Protein AF-A0A963T959-F1 (afdb_monomer_lite)

Structure (mmCIF, N/CA/C/O backbone):
data_AF-A0A963T959-F1
#
_entry.id   AF-A0A963T959-F1
#
loop_
_atom_site.group_PDB
_atom_site.id
_atom_site.type_symbol
_atom_site.label_atom_id
_atom_site.label_alt_id
_atom_site.label_comp_id
_atom_site.label_asym_id
_atom_site.label_entity_id
_atom_site.label_seq_id
_atom_site.pdbx_PDB_ins_code
_atom_site.Cartn_x
_atom_site.Cartn_y
_atom_site.Cartn_z
_atom_site.occupancy
_atom_site.B_iso_or_equiv
_atom_site.auth_seq_id
_atom_site.auth_comp_id
_atom_site.auth_asym_id
_atom_site.auth_atom_id
_atom_site.pdbx_PDB_model_num
ATOM 1 N N . MET A 1 1 ? -37.046 -14.806 28.579 1.00 38.28 1 MET A N 1
ATOM 2 C CA . MET A 1 1 ? -36.934 -15.509 27.285 1.00 38.28 1 MET A CA 1
ATOM 3 C C . MET A 1 1 ? -35.566 -15.198 26.714 1.00 38.28 1 MET A C 1
ATOM 5 O O . MET A 1 1 ? -35.277 -14.049 26.420 1.00 38.28 1 MET A O 1
ATOM 9 N N . SER A 1 2 ? -34.699 -16.206 26.749 1.00 41.53 2 SER A N 1
ATOM 10 C CA . SER A 1 2 ? -33.321 -16.177 26.266 1.00 41.53 2 SER A CA 1
ATOM 11 C C . SER A 1 2 ? -33.343 -16.272 24.745 1.00 41.53 2 SER A C 1
ATOM 13 O O . SER A 1 2 ? -33.765 -17.297 24.213 1.00 41.53 2 SER A O 1
ATOM 15 N N . GLU A 1 3 ? -32.920 -15.217 24.052 1.00 38.47 3 GLU A N 1
ATOM 16 C CA . GLU A 1 3 ? -32.759 -15.238 22.600 1.00 38.47 3 GLU A CA 1
ATOM 17 C C . GLU A 1 3 ? -31.338 -14.793 22.243 1.00 38.47 3 GLU A C 1
ATOM 19 O O . GLU A 1 3 ? -31.015 -13.615 22.124 1.00 38.47 3 GLU A O 1
ATOM 24 N N . ARG A 1 4 ? -30.480 -15.818 22.212 1.00 33.53 4 ARG A N 1
ATOM 25 C CA . ARG A 1 4 ? -29.293 -16.009 21.370 1.00 33.53 4 ARG A CA 1
ATOM 26 C C . ARG A 1 4 ? -28.454 -14.759 21.097 1.00 33.53 4 ARG A C 1
ATOM 28 O O . ARG A 1 4 ? -28.695 -13.996 20.166 1.00 33.53 4 ARG A O 1
ATOM 35 N N . ALA A 1 5 ? -27.367 -14.666 21.863 1.00 38.19 5 ALA A N 1
ATOM 36 C CA . ALA A 1 5 ? -26.139 -14.022 21.429 1.00 38.19 5 ALA A CA 1
ATOM 37 C C . ALA A 1 5 ? -25.837 -14.447 19.984 1.00 38.19 5 ALA A C 1
ATOM 39 O O . ALA A 1 5 ? -25.677 -15.636 19.707 1.00 38.19 5 ALA A O 1
ATOM 40 N N . GLY A 1 6 ? -25.819 -13.474 19.073 1.00 32.84 6 GLY A N 1
ATOM 41 C CA . GLY A 1 6 ? -25.339 -13.680 17.719 1.00 32.84 6 GLY A CA 1
ATOM 42 C C . GLY A 1 6 ? -23.921 -14.223 17.797 1.00 32.84 6 GLY A C 1
ATOM 43 O O . GLY A 1 6 ? -23.025 -13.564 18.325 1.00 32.84 6 GLY A O 1
ATOM 44 N N . GLU A 1 7 ? -23.750 -15.449 17.319 1.00 32.31 7 GLU A N 1
ATOM 45 C CA . GLU A 1 7 ? -22.449 -16.040 17.057 1.00 32.31 7 GLU A CA 1
ATOM 46 C C . GLU A 1 7 ? -21.599 -15.031 16.269 1.00 32.31 7 GLU A C 1
ATOM 48 O O . GLU A 1 7 ? -22.122 -14.376 15.357 1.00 32.31 7 GLU A O 1
ATOM 53 N N . PRO A 1 8 ? -20.302 -14.871 16.583 1.00 35.88 8 PRO A N 1
ATOM 54 C CA . PRO A 1 8 ? -19.421 -14.090 15.735 1.00 35.88 8 PRO A CA 1
ATOM 55 C C . PRO A 1 8 ? -19.438 -14.741 14.353 1.00 35.88 8 PRO A C 1
ATOM 57 O O . PRO A 1 8 ? -18.956 -15.860 14.180 1.00 35.88 8 PRO A O 1
ATOM 60 N N . THR A 1 9 ? -20.046 -14.055 13.382 1.00 37.06 9 THR A N 1
ATOM 61 C CA . THR A 1 9 ? -20.096 -14.467 11.979 1.00 37.06 9 THR A CA 1
ATOM 62 C C . THR A 1 9 ? -18.703 -14.906 11.564 1.00 37.06 9 THR A C 1
ATOM 64 O O . THR A 1 9 ? -17.782 -14.085 11.563 1.00 37.06 9 THR A O 1
ATOM 67 N N . GLY A 1 10 ? -18.568 -16.207 11.299 1.00 36.06 10 GLY A N 1
ATOM 68 C CA . GLY A 1 10 ? -17.300 -16.902 11.151 1.00 36.06 10 GLY A CA 1
ATOM 69 C C . GLY A 1 10 ? -16.316 -16.119 10.298 1.00 36.06 10 GLY A C 1
ATOM 70 O O . GLY A 1 10 ? -16.476 -15.983 9.085 1.00 36.06 10 GLY A O 1
ATOM 71 N N . GLU A 1 11 ? -15.272 -15.619 10.951 1.00 43.94 11 GLU A N 1
ATOM 72 C CA . GLU A 1 11 ? -14.045 -15.221 10.293 1.00 43.94 11 GLU A CA 1
ATOM 73 C C . GLU A 1 11 ? -13.550 -16.477 9.574 1.00 43.94 11 GLU A C 1
ATOM 75 O O . GLU A 1 11 ? -13.105 -17.417 10.231 1.00 43.94 11 GLU A O 1
ATOM 80 N N . ALA A 1 12 ? -13.779 -16.550 8.256 1.00 45.22 12 ALA A N 1
ATOM 81 C CA . ALA A 1 12 ? -13.568 -17.750 7.454 1.00 45.22 12 ALA A CA 1
ATOM 82 C C . ALA A 1 12 ? -12.225 -18.378 7.844 1.00 45.22 12 ALA A C 1
ATOM 84 O O . ALA A 1 12 ? -11.166 -17.787 7.610 1.00 45.22 12 ALA A O 1
ATOM 85 N N . SER A 1 13 ? -12.294 -19.510 8.550 1.00 53.22 13 SER A N 1
ATOM 86 C CA . SER A 1 13 ? -11.213 -20.037 9.378 1.00 53.22 13 SER A CA 1
ATOM 87 C C . SER A 1 13 ? -10.137 -20.640 8.490 1.00 53.22 13 SER A C 1
ATOM 89 O O . SER A 1 13 ? -10.044 -21.842 8.264 1.00 53.22 13 SER A O 1
ATOM 91 N N . GLY A 1 14 ? -9.313 -19.754 7.942 1.00 62.16 14 GLY A N 1
ATOM 92 C CA . GLY A 1 14 ? -8.187 -20.107 7.104 1.00 62.16 14 GLY A CA 1
ATOM 93 C C . GLY A 1 14 ? -7.184 -20.994 7.831 1.00 62.16 14 GLY A C 1
ATOM 94 O O . GLY A 1 14 ? -7.100 -20.947 9.073 1.00 62.16 14 GLY A O 1
ATOM 95 N N . PRO A 1 15 ? -6.368 -21.748 7.072 1.00 76.50 15 PRO A N 1
ATOM 96 C CA . PRO A 1 15 ? -5.228 -22.465 7.617 1.00 76.50 15 PRO A CA 1
ATOM 97 C C . PRO A 1 15 ? -4.419 -21.559 8.550 1.00 76.50 15 PRO A C 1
ATOM 99 O O . PRO A 1 15 ? -4.169 -20.393 8.243 1.00 76.50 15 PRO A O 1
ATOM 102 N N . ARG A 1 16 ? -4.003 -22.072 9.713 1.00 80.31 16 ARG A N 1
ATOM 103 C CA . ARG A 1 16 ? -3.273 -21.268 10.714 1.00 80.31 16 ARG A CA 1
ATOM 104 C C . ARG A 1 16 ? -2.016 -20.615 10.128 1.00 80.31 16 ARG A C 1
ATOM 106 O O . ARG A 1 16 ? -1.699 -19.487 10.491 1.00 80.31 16 ARG A O 1
ATOM 113 N N . TRP A 1 17 ? -1.361 -21.290 9.182 1.00 84.19 17 TRP A N 1
ATOM 114 C CA . TRP A 1 17 ? -0.171 -20.785 8.500 1.00 84.19 17 TRP A CA 1
ATOM 115 C C . TRP A 1 17 ? -0.449 -19.526 7.666 1.00 84.19 17 TRP A C 1
ATOM 117 O O . TRP A 1 17 ? 0.351 -18.598 7.707 1.00 84.19 17 TRP A O 1
ATOM 127 N N . SER A 1 18 ? -1.584 -19.443 6.955 1.00 83.00 18 SER A N 1
ATOM 128 C CA . SER A 1 18 ? -1.874 -18.298 6.076 1.00 83.00 18 SER A CA 1
ATOM 129 C C . SER A 1 18 ? -2.157 -17.045 6.897 1.00 83.00 18 SER A C 1
ATOM 131 O O . SER A 1 18 ? -1.672 -15.960 6.579 1.00 83.00 18 SER A O 1
ATOM 133 N N . ARG A 1 19 ? -2.880 -17.206 8.011 1.00 84.19 19 ARG A N 1
ATOM 134 C CA . ARG A 1 19 ? -3.130 -16.131 8.976 1.00 84.19 19 ARG A CA 1
ATOM 135 C C . ARG A 1 19 ? -1.846 -15.667 9.652 1.00 84.19 19 ARG A C 1
ATOM 137 O O . ARG A 1 19 ? -1.623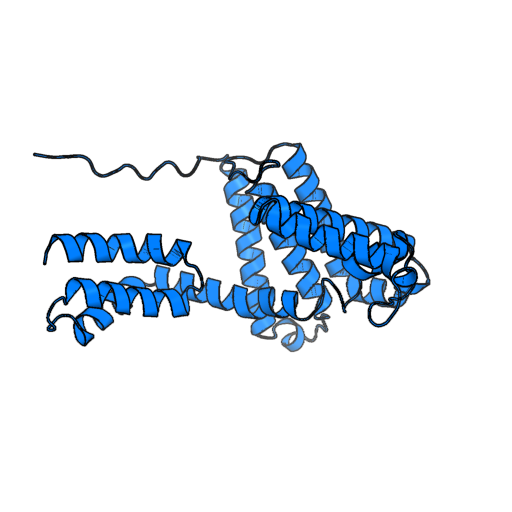 -14.464 9.722 1.00 84.19 19 ARG A O 1
ATOM 144 N N . ALA A 1 20 ? -1.001 -16.598 10.096 1.00 88.12 20 ALA A N 1
ATOM 145 C CA . ALA A 1 20 ? 0.286 -16.269 10.705 1.00 88.12 20 ALA A CA 1
ATOM 146 C C . ALA A 1 20 ? 1.207 -15.528 9.726 1.00 88.12 20 ALA A C 1
ATOM 148 O O . ALA A 1 20 ? 1.828 -14.541 10.105 1.00 88.12 20 ALA A O 1
ATOM 149 N N . LEU A 1 21 ? 1.240 -15.946 8.458 1.00 89.75 21 LEU A N 1
ATOM 150 C CA . LEU A 1 21 ? 2.041 -15.299 7.423 1.00 89.75 21 LEU A CA 1
ATOM 151 C C . LEU A 1 21 ? 1.543 -13.880 7.129 1.00 89.75 21 LEU A C 1
ATOM 153 O O . LEU A 1 21 ? 2.331 -12.939 7.137 1.00 89.75 21 LEU A O 1
ATOM 157 N N . VAL A 1 22 ? 0.235 -13.700 6.924 1.00 90.44 22 VAL A N 1
ATOM 158 C CA . VAL A 1 22 ? -0.348 -12.367 6.698 1.00 90.44 22 VAL A CA 1
ATOM 159 C C . VAL A 1 22 ? -0.137 -11.457 7.909 1.00 90.44 22 VAL A C 1
ATOM 161 O O . VAL A 1 22 ? 0.180 -10.283 7.732 1.00 90.44 22 VAL A O 1
ATOM 164 N N . ALA A 1 23 ? -0.286 -11.986 9.126 1.00 90.62 23 ALA A N 1
ATOM 165 C CA . ALA A 1 23 ? -0.004 -11.245 10.349 1.00 90.62 23 ALA A CA 1
ATOM 166 C C . ALA A 1 23 ? 1.479 -10.861 10.438 1.00 90.62 23 ALA A C 1
ATOM 168 O O . ALA A 1 23 ? 1.777 -9.704 10.694 1.00 90.62 23 ALA A O 1
ATOM 169 N N . GLY A 1 24 ? 2.400 -11.784 10.152 1.00 93.25 24 GLY A N 1
ATOM 170 C CA . GLY A 1 24 ? 3.839 -11.516 10.139 1.00 93.25 24 GLY A CA 1
ATOM 171 C C . GLY A 1 24 ? 4.227 -10.421 9.144 1.00 93.25 24 GLY A C 1
ATOM 172 O O . GLY A 1 24 ? 4.933 -9.485 9.512 1.00 93.25 24 GLY A O 1
ATOM 173 N N . LEU A 1 25 ? 3.702 -10.482 7.914 1.00 93.94 25 LEU A N 1
ATOM 174 C CA . LEU A 1 25 ? 3.923 -9.444 6.902 1.00 93.94 25 LEU A CA 1
ATOM 175 C C . LEU A 1 25 ? 3.335 -8.093 7.325 1.00 93.94 25 LEU A C 1
ATOM 177 O O . LEU A 1 25 ? 3.995 -7.071 7.163 1.00 93.94 25 LEU A O 1
ATOM 181 N N . ALA A 1 26 ? 2.121 -8.071 7.883 1.00 93.44 26 ALA A N 1
ATOM 182 C CA . ALA A 1 26 ? 1.496 -6.837 8.358 1.00 93.44 26 ALA A CA 1
ATOM 183 C C . ALA A 1 26 ? 2.268 -6.223 9.536 1.00 93.44 26 ALA A C 1
ATOM 185 O O . ALA A 1 26 ? 2.481 -5.013 9.567 1.00 93.44 26 ALA A O 1
ATOM 186 N N . THR A 1 27 ? 2.745 -7.052 10.467 1.00 93.81 27 THR A N 1
ATOM 187 C CA . THR A 1 27 ? 3.599 -6.616 11.576 1.00 93.81 27 THR A CA 1
ATOM 188 C C . THR A 1 27 ? 4.906 -6.032 11.053 1.00 93.81 27 THR A C 1
ATOM 190 O O . THR A 1 27 ? 5.280 -4.941 11.470 1.00 93.81 27 THR A O 1
ATOM 193 N N . LEU A 1 28 ? 5.567 -6.693 10.095 1.00 95.38 28 LEU A N 1
ATOM 194 C CA . LEU A 1 28 ? 6.773 -6.166 9.451 1.00 95.38 28 LEU A CA 1
ATOM 195 C C . LEU A 1 28 ? 6.509 -4.811 8.777 1.00 95.38 28 LEU A C 1
ATOM 197 O O . LEU A 1 28 ? 7.306 -3.890 8.922 1.00 95.38 28 LEU A O 1
ATOM 201 N N . MET A 1 29 ? 5.373 -4.676 8.091 1.00 94.69 29 MET A N 1
ATOM 202 C CA . MET A 1 29 ? 4.948 -3.447 7.416 1.00 94.69 29 MET A CA 1
ATOM 203 C C . MET A 1 29 ? 4.792 -2.279 8.405 1.00 94.69 29 MET A C 1
ATOM 205 O O . MET A 1 29 ? 5.322 -1.187 8.176 1.00 94.69 29 MET A O 1
ATOM 209 N N . CYS A 1 30 ? 4.131 -2.525 9.542 1.00 93.56 30 CYS A N 1
ATOM 210 C CA . CYS A 1 30 ? 3.966 -1.545 10.617 1.00 93.56 30 CYS A CA 1
ATOM 211 C C . CYS A 1 30 ? 5.293 -1.210 11.315 1.00 93.56 30 CYS A C 1
ATOM 213 O O . CYS A 1 30 ? 5.576 -0.037 11.546 1.00 93.56 30 CYS A O 1
ATOM 215 N N . LEU A 1 31 ? 6.129 -2.211 11.614 1.00 94.38 31 LEU A N 1
ATOM 216 C CA . LEU A 1 31 ? 7.444 -2.000 12.226 1.00 94.38 31 LEU A CA 1
ATOM 217 C C . LEU A 1 31 ? 8.356 -1.175 11.316 1.00 94.38 31 LEU A C 1
ATOM 219 O O . LEU A 1 31 ? 8.966 -0.215 11.777 1.00 94.38 31 LEU A O 1
ATOM 223 N N . ALA A 1 32 ? 8.401 -1.494 10.020 1.00 93.81 32 ALA A N 1
ATOM 224 C CA . ALA A 1 32 ? 9.160 -0.724 9.041 1.00 93.81 32 ALA A CA 1
ATOM 225 C C . ALA A 1 32 ? 8.684 0.736 8.982 1.00 93.81 32 ALA A C 1
ATOM 227 O O . ALA A 1 32 ? 9.506 1.647 8.922 1.00 93.81 32 ALA A O 1
ATOM 228 N N . CYS A 1 33 ? 7.371 0.972 9.054 1.00 93.88 33 CYS A N 1
ATOM 229 C CA . CYS A 1 33 ? 6.808 2.320 9.092 1.00 93.88 33 CYS A CA 1
ATOM 230 C C . CYS A 1 33 ? 7.184 3.090 10.355 1.00 93.88 33 CYS A C 1
ATOM 232 O O . CYS A 1 33 ? 7.573 4.256 10.272 1.00 93.88 33 CYS A O 1
ATOM 234 N N . PHE A 1 34 ? 7.126 2.442 11.516 1.00 93.38 34 PHE A N 1
ATOM 235 C CA . PHE A 1 34 ? 7.538 3.059 12.769 1.00 93.38 34 PHE A CA 1
ATOM 236 C C . PHE A 1 34 ? 9.034 3.404 12.762 1.00 93.38 34 PHE A C 1
ATOM 238 O O . PHE A 1 34 ? 9.403 4.541 13.047 1.00 93.38 34 PHE A O 1
ATOM 245 N N . LEU A 1 35 ? 9.893 2.460 12.360 1.00 92.94 35 LEU A N 1
ATOM 246 C CA . LEU A 1 35 ? 11.342 2.670 12.268 1.00 92.94 35 LEU A CA 1
ATOM 247 C C . LEU A 1 35 ? 11.704 3.798 11.298 1.00 92.94 35 LEU A C 1
ATOM 249 O O . LEU A 1 35 ? 12.598 4.592 11.588 1.00 92.94 35 LEU A O 1
ATOM 253 N N . TRP A 1 36 ? 10.997 3.890 10.171 1.00 93.19 36 TRP A N 1
ATOM 254 C CA . TRP A 1 36 ? 11.173 4.979 9.217 1.00 93.19 36 TRP A CA 1
ATOM 255 C C . TRP A 1 36 ? 10.797 6.337 9.820 1.00 93.19 36 TRP A C 1
ATOM 257 O O . TRP A 1 36 ? 11.557 7.292 9.691 1.00 93.19 36 TRP A O 1
ATOM 267 N N . ASN A 1 37 ? 9.664 6.421 10.525 1.00 92.56 37 ASN A N 1
ATOM 268 C CA . ASN A 1 37 ? 9.193 7.663 11.150 1.00 92.56 37 ASN A CA 1
ATOM 269 C C . ASN A 1 37 ? 10.061 8.125 12.335 1.00 92.56 37 ASN A C 1
ATOM 271 O O . ASN A 1 37 ? 10.147 9.319 12.593 1.00 92.56 37 ASN A O 1
ATOM 275 N N . VAL A 1 38 ? 10.726 7.205 13.041 1.00 92.44 38 VAL A N 1
ATOM 276 C CA . VAL A 1 38 ? 11.711 7.540 14.093 1.00 92.44 38 VAL A CA 1
ATOM 277 C C . VAL A 1 38 ? 13.081 7.893 13.494 1.00 92.44 38 VAL A C 1
ATOM 279 O O . VAL A 1 38 ? 14.019 8.211 14.223 1.00 92.44 38 VAL A O 1
ATOM 282 N N . GLU A 1 39 ? 13.206 7.861 12.164 1.00 90.50 39 GLU A N 1
ATOM 283 C CA . GLU A 1 39 ? 14.455 8.101 11.445 1.00 90.50 39 GLU A CA 1
ATOM 284 C C . GLU A 1 39 ? 15.562 7.120 11.875 1.00 90.50 39 GLU A C 1
ATOM 286 O O . GLU A 1 39 ? 16.746 7.443 11.913 1.00 90.50 39 GLU A O 1
ATOM 291 N N . ALA A 1 40 ? 15.189 5.882 12.219 1.00 89.12 40 ALA A N 1
ATOM 292 C CA . ALA A 1 40 ? 16.146 4.880 12.679 1.00 89.12 40 ALA A CA 1
ATOM 293 C C . ALA A 1 40 ? 17.276 4.607 11.661 1.00 89.12 40 ALA A C 1
ATOM 295 O O . ALA A 1 40 ? 18.428 4.548 12.089 1.00 89.12 40 ALA A O 1
ATOM 296 N N . PRO A 1 41 ? 17.020 4.498 10.337 1.00 86.31 41 PRO A N 1
ATOM 297 C CA . PRO A 1 41 ? 18.093 4.273 9.367 1.00 86.31 41 PRO A CA 1
ATOM 298 C C . PRO A 1 41 ? 19.143 5.387 9.357 1.00 86.31 41 PRO A C 1
ATOM 300 O O . PRO A 1 41 ? 20.338 5.104 9.383 1.00 86.31 41 PRO A O 1
ATOM 303 N N . THR A 1 42 ? 18.712 6.651 9.396 1.00 86.50 42 THR A N 1
ATOM 304 C CA . THR A 1 42 ? 19.633 7.796 9.392 1.00 86.50 42 THR A CA 1
ATOM 305 C C . THR A 1 42 ? 20.381 7.909 10.718 1.00 86.50 42 THR A C 1
ATOM 307 O O . THR A 1 42 ? 21.580 8.177 10.708 1.00 86.50 42 THR A O 1
ATOM 310 N N . ARG A 1 43 ? 19.730 7.611 11.852 1.00 87.00 43 ARG A N 1
ATOM 311 C CA . ARG A 1 43 ? 20.381 7.542 13.175 1.00 87.00 43 ARG A CA 1
ATOM 312 C C . ARG A 1 43 ? 21.441 6.445 13.271 1.00 87.00 43 ARG A C 1
ATOM 314 O O . ARG A 1 43 ? 22.411 6.606 14.001 1.00 87.00 43 ARG A O 1
ATOM 321 N N . LEU A 1 44 ? 21.268 5.350 12.535 1.00 86.62 44 LEU A N 1
ATOM 322 C CA . LEU A 1 44 ? 22.231 4.248 12.442 1.00 86.62 44 LEU A CA 1
ATOM 323 C C . LEU A 1 44 ? 23.322 4.488 11.380 1.00 86.62 44 LEU A C 1
ATOM 325 O O . LEU A 1 44 ? 24.145 3.608 11.144 1.00 86.62 44 LEU A O 1
ATOM 329 N N . GLY A 1 45 ? 23.336 5.657 10.729 1.00 84.50 45 GLY A N 1
ATOM 330 C CA . GLY A 1 45 ? 24.321 6.007 9.701 1.00 84.50 45 GLY A CA 1
ATOM 331 C C . GLY A 1 45 ? 24.086 5.342 8.339 1.00 84.50 45 GLY A C 1
ATOM 332 O O . GLY A 1 45 ? 24.960 5.401 7.477 1.00 84.50 45 GLY A O 1
ATOM 333 N N . VAL A 1 46 ? 22.921 4.723 8.116 1.00 86.19 46 VAL A N 1
ATOM 334 C CA . VAL A 1 46 ? 22.567 4.064 6.852 1.00 86.19 46 VAL A CA 1
ATOM 335 C C . VAL A 1 46 ? 21.678 4.987 6.017 1.00 86.19 46 VAL A C 1
ATOM 337 O O . VAL A 1 46 ? 20.538 5.288 6.374 1.00 86.19 46 VAL A O 1
ATOM 340 N N . ALA A 1 47 ? 22.183 5.419 4.862 1.00 84.38 47 ALA A N 1
ATOM 341 C CA . ALA A 1 47 ? 21.427 6.242 3.923 1.00 84.38 47 ALA A CA 1
ATOM 342 C C . ALA A 1 47 ? 20.520 5.370 3.035 1.00 84.38 47 ALA A C 1
ATOM 344 O O . ALA A 1 47 ? 20.962 4.823 2.026 1.00 84.38 47 ALA A O 1
ATOM 345 N N . ILE A 1 48 ? 19.243 5.252 3.410 1.00 86.94 48 ILE A N 1
ATOM 346 C CA . ILE A 1 48 ? 18.212 4.565 2.617 1.00 86.94 48 ILE A CA 1
ATOM 347 C C . ILE A 1 48 ? 17.415 5.603 1.820 1.00 86.94 48 ILE A C 1
ATOM 349 O O . ILE A 1 48 ? 16.936 6.595 2.376 1.00 86.94 48 ILE A O 1
ATOM 353 N N . LEU A 1 49 ? 17.241 5.376 0.516 1.00 89.38 49 LEU A N 1
ATOM 354 C CA . LEU A 1 49 ? 16.412 6.247 -0.318 1.00 89.38 49 LEU A CA 1
ATOM 355 C C . LEU A 1 49 ? 14.928 6.095 0.034 1.00 89.38 49 LEU A C 1
ATOM 357 O O . LEU A 1 49 ? 14.441 5.000 0.318 1.00 89.38 49 LEU A O 1
ATOM 361 N N . LYS A 1 50 ? 14.164 7.187 -0.086 1.00 90.44 50 LYS A N 1
ATOM 362 C CA . LYS A 1 50 ? 12.709 7.178 0.152 1.00 90.44 50 LYS A CA 1
ATOM 363 C C . LYS A 1 50 ? 11.996 6.132 -0.717 1.00 90.44 50 LYS A C 1
ATOM 365 O O . LYS A 1 50 ? 11.070 5.470 -0.261 1.00 90.44 50 LYS A O 1
ATOM 370 N N . GLN A 1 51 ? 12.455 5.952 -1.951 1.00 91.69 51 GLN A N 1
ATOM 371 C CA . GLN A 1 51 ? 11.894 5.009 -2.912 1.00 91.69 51 GLN A CA 1
ATOM 372 C C . GLN A 1 51 ? 12.160 3.546 -2.529 1.00 91.69 51 GLN A C 1
ATOM 374 O O . GLN A 1 51 ? 11.286 2.712 -2.747 1.00 91.69 51 GLN A O 1
ATOM 379 N N . GLN A 1 52 ? 13.295 3.233 -1.885 1.00 93.12 52 GLN A N 1
ATOM 380 C CA . GLN A 1 52 ? 13.559 1.885 -1.352 1.00 93.12 52 GLN A CA 1
ATOM 381 C C . GLN A 1 52 ? 12.521 1.511 -0.293 1.00 93.12 52 GLN A C 1
ATOM 383 O O . GLN A 1 52 ? 11.933 0.431 -0.337 1.00 93.12 52 GLN A O 1
ATOM 388 N N . TYR A 1 53 ? 12.238 2.442 0.622 1.00 93.69 53 TYR A N 1
ATOM 389 C CA . TYR A 1 53 ? 11.200 2.265 1.632 1.00 93.69 53 TYR A CA 1
ATOM 390 C C . TYR A 1 53 ? 9.807 2.103 1.005 1.00 93.69 53 TYR A C 1
ATOM 392 O O . TYR A 1 53 ? 9.062 1.197 1.378 1.00 93.69 53 TYR A O 1
ATOM 400 N N . MET A 1 54 ? 9.462 2.926 0.011 1.00 94.56 54 MET A N 1
ATOM 401 C CA . MET A 1 54 ? 8.178 2.809 -0.689 1.00 94.56 54 MET A CA 1
ATOM 402 C C . MET A 1 54 ? 8.037 1.484 -1.448 1.00 94.56 54 MET A C 1
ATOM 404 O O . MET A 1 54 ? 6.962 0.891 -1.414 1.00 94.56 54 MET A O 1
ATOM 408 N N . ALA A 1 55 ? 9.100 0.996 -2.094 1.00 94.75 55 ALA A N 1
ATOM 409 C CA . ALA A 1 55 ? 9.116 -0.303 -2.766 1.00 94.75 55 ALA A CA 1
ATOM 410 C C . ALA A 1 55 ? 8.913 -1.459 -1.782 1.00 94.75 55 ALA A C 1
ATOM 412 O O . ALA A 1 55 ? 8.096 -2.346 -2.042 1.00 94.75 55 ALA A O 1
ATOM 413 N N . LEU A 1 56 ? 9.565 -1.402 -0.617 1.00 95.88 56 LEU A N 1
ATOM 414 C CA . LEU A 1 56 ? 9.359 -2.365 0.462 1.00 95.88 56 LEU A CA 1
ATOM 415 C C . LEU A 1 56 ? 7.899 -2.363 0.934 1.00 95.88 56 LEU A C 1
ATOM 417 O O . LEU A 1 56 ? 7.254 -3.410 0.985 1.00 95.88 56 LEU A O 1
ATOM 421 N N . GLN A 1 57 ? 7.351 -1.184 1.226 1.00 96.44 57 GLN A N 1
ATOM 422 C CA . GLN A 1 57 ? 5.982 -1.043 1.722 1.00 96.44 57 GLN A CA 1
ATOM 423 C C . GLN A 1 57 ? 4.938 -1.473 0.685 1.00 96.44 57 GLN A C 1
ATOM 425 O O . GLN A 1 57 ? 3.995 -2.192 1.016 1.00 96.44 57 GLN A O 1
ATOM 430 N N . LEU A 1 58 ? 5.122 -1.097 -0.584 1.00 95.88 58 LEU A N 1
ATOM 431 C CA . LEU A 1 58 ? 4.252 -1.519 -1.681 1.00 95.88 58 LEU A CA 1
ATOM 432 C C . LEU A 1 58 ? 4.305 -3.039 -1.879 1.00 95.88 58 LEU A C 1
ATOM 434 O O . LEU A 1 58 ? 3.260 -3.667 -2.058 1.00 95.88 58 LEU A O 1
ATOM 438 N N . GLY A 1 59 ? 5.498 -3.637 -1.796 1.00 95.94 59 GLY A N 1
ATOM 439 C CA . GLY A 1 59 ? 5.695 -5.083 -1.880 1.00 95.94 59 GLY A CA 1
ATOM 440 C C . GLY A 1 59 ? 4.944 -5.830 -0.790 1.00 95.94 59 GLY A C 1
ATOM 441 O O . GLY A 1 59 ? 4.179 -6.750 -1.089 1.00 95.94 59 GLY A O 1
ATOM 442 N N . LEU A 1 60 ? 5.083 -5.397 0.463 1.00 96.25 60 LEU A N 1
ATOM 443 C CA . LEU A 1 60 ? 4.348 -5.972 1.591 1.00 96.25 60 LEU A CA 1
ATOM 444 C C . LEU A 1 60 ? 2.833 -5.800 1.427 1.00 96.25 60 LEU A C 1
ATOM 446 O O . LEU A 1 60 ? 2.086 -6.773 1.551 1.00 96.25 60 LEU A O 1
ATOM 450 N N . ALA A 1 61 ? 2.378 -4.595 1.076 1.00 94.94 61 ALA A N 1
ATOM 451 C CA . ALA A 1 61 ? 0.960 -4.287 0.927 1.00 94.94 61 ALA A CA 1
ATOM 452 C C . ALA A 1 61 ? 0.288 -5.116 -0.180 1.00 94.94 61 ALA A C 1
ATOM 454 O O . ALA A 1 61 ? -0.781 -5.692 0.045 1.00 94.94 61 ALA A O 1
ATOM 455 N N . LEU A 1 62 ? 0.913 -5.222 -1.359 1.00 94.56 62 LEU A N 1
ATOM 456 C CA . LEU A 1 62 ? 0.390 -6.029 -2.463 1.00 94.56 62 LEU A CA 1
ATOM 457 C C . LEU A 1 62 ? 0.424 -7.522 -2.129 1.00 94.56 62 LEU A C 1
ATOM 459 O O . LEU A 1 62 ? -0.560 -8.215 -2.365 1.00 94.56 62 LEU A O 1
ATOM 463 N N . THR A 1 63 ? 1.490 -8.015 -1.498 1.00 94.62 63 THR A N 1
ATOM 464 C CA . THR A 1 63 ? 1.577 -9.423 -1.074 1.00 94.62 63 THR A CA 1
ATOM 465 C C . THR A 1 63 ? 0.438 -9.776 -0.115 1.00 94.62 63 THR A C 1
ATOM 467 O O . THR A 1 63 ? -0.286 -10.749 -0.328 1.00 94.62 63 THR A O 1
ATOM 470 N N . ILE A 1 64 ? 0.194 -8.935 0.896 1.00 92.50 64 ILE A N 1
ATOM 471 C CA . ILE A 1 64 ? -0.936 -9.095 1.824 1.00 92.50 64 ILE A CA 1
ATOM 472 C C . ILE A 1 64 ? -2.274 -9.049 1.073 1.00 92.50 64 ILE A C 1
ATOM 474 O O . ILE A 1 64 ? -3.173 -9.846 1.361 1.00 92.50 64 ILE A O 1
ATOM 478 N N . ALA A 1 65 ? -2.423 -8.137 0.108 1.00 91.62 65 ALA A N 1
ATOM 479 C CA . ALA A 1 65 ? -3.643 -8.016 -0.681 1.00 91.62 65 ALA A CA 1
ATOM 480 C C . ALA A 1 65 ? -3.930 -9.289 -1.495 1.00 91.62 65 ALA A C 1
ATOM 482 O O . ALA A 1 65 ? -5.061 -9.770 -1.471 1.00 91.62 65 ALA A O 1
ATOM 483 N N . TYR A 1 66 ? -2.929 -9.875 -2.150 1.00 90.44 66 TYR A N 1
ATOM 484 C CA . TYR A 1 66 ? -3.099 -11.087 -2.960 1.00 90.44 66 TYR A CA 1
ATOM 485 C C . TYR A 1 66 ? -3.368 -12.330 -2.110 1.00 90.44 66 TYR A C 1
ATOM 487 O O . TYR A 1 66 ? -4.143 -13.196 -2.511 1.00 90.44 66 TYR A O 1
ATOM 495 N N . LEU A 1 67 ? -2.794 -12.396 -0.907 1.00 89.38 67 LEU A N 1
ATOM 496 C CA . LEU A 1 67 ? -3.038 -13.500 0.021 1.00 89.38 67 LEU A CA 1
ATOM 497 C C . LEU A 1 67 ? -4.433 -13.449 0.659 1.00 89.38 67 LEU A C 1
ATOM 499 O O . LEU A 1 67 ? -5.029 -14.497 0.904 1.00 89.38 67 LEU A O 1
ATOM 503 N N . LYS A 1 68 ? -4.963 -12.248 0.935 1.00 86.38 68 LYS A N 1
ATOM 504 C CA . LYS A 1 68 ? -6.292 -12.073 1.554 1.00 86.38 68 LYS A CA 1
ATOM 505 C C . LYS A 1 68 ? -7.442 -12.047 0.549 1.00 86.38 68 LYS A C 1
ATOM 507 O O . LYS A 1 68 ? -8.554 -12.467 0.884 1.00 86.38 68 LYS A O 1
ATOM 512 N N . PHE A 1 69 ? -7.208 -11.519 -0.650 1.00 84.50 69 PHE A N 1
ATOM 513 C CA . PHE A 1 69 ? -8.233 -11.322 -1.671 1.00 84.50 69 PHE A CA 1
ATOM 514 C C . PHE A 1 69 ? -7.910 -12.168 -2.894 1.00 84.50 69 PHE A C 1
ATOM 516 O O . PHE A 1 69 ? -6.939 -11.914 -3.609 1.00 84.50 69 PHE A O 1
ATOM 523 N N . GLY A 1 70 ? -8.756 -13.167 -3.150 1.00 81.25 70 GLY A N 1
ATOM 524 C CA . GLY A 1 70 ? -8.598 -14.014 -4.328 1.00 81.25 70 GLY A CA 1
ATOM 525 C C . GLY A 1 70 ? -8.915 -13.269 -5.626 1.00 81.25 70 GLY A C 1
ATOM 526 O O . GLY A 1 70 ? -9.429 -12.152 -5.612 1.00 81.25 70 GLY A O 1
ATOM 527 N N . PHE A 1 71 ? -8.707 -13.931 -6.764 1.00 76.50 71 PHE A N 1
ATOM 528 C CA . PHE A 1 71 ? -8.919 -13.353 -8.102 1.00 76.50 71 PHE A CA 1
ATOM 529 C C . PHE A 1 71 ? -10.282 -12.659 -8.337 1.00 76.50 71 PHE A C 1
ATOM 531 O O . PHE A 1 71 ? -10.375 -11.709 -9.111 1.00 76.50 71 PHE A O 1
ATOM 538 N N . ARG A 1 72 ? -11.361 -13.092 -7.672 1.00 74.50 72 ARG A N 1
ATOM 539 C CA . ARG A 1 72 ? -12.696 -12.462 -7.780 1.00 74.50 72 ARG A CA 1
ATOM 540 C C . ARG A 1 72 ? -12.891 -11.236 -6.867 1.00 74.50 72 ARG A C 1
ATOM 542 O O . ARG A 1 72 ? -14.000 -10.726 -6.790 1.00 74.50 72 ARG A O 1
ATOM 549 N N . GLY A 1 73 ? -11.865 -10.798 -6.135 1.00 71.88 73 GLY A N 1
ATOM 550 C CA . GLY A 1 73 ? -11.955 -9.705 -5.152 1.00 71.88 73 GLY A CA 1
ATOM 551 C C . GLY A 1 73 ? -12.654 -10.086 -3.840 1.00 71.88 73 GLY A C 1
ATOM 552 O O . GLY A 1 73 ? -12.823 -9.256 -2.952 1.00 71.88 73 GLY A O 1
ATOM 553 N N . GLN A 1 74 ? -13.045 -11.352 -3.681 1.00 75.50 74 GLN A N 1
ATOM 554 C CA . GLN A 1 74 ? -13.667 -11.853 -2.456 1.00 75.50 74 GLN A CA 1
ATOM 555 C C . GLN A 1 74 ? -12.600 -12.191 -1.407 1.00 75.50 74 GLN A C 1
ATOM 557 O O . GLN A 1 74 ? -11.539 -12.734 -1.741 1.00 75.50 74 GLN A O 1
ATOM 562 N N . LYS A 1 75 ? -12.897 -11.897 -0.133 1.00 74.12 75 LYS A N 1
ATOM 563 C CA . LYS A 1 75 ? -12.072 -12.341 0.999 1.00 74.12 75 LYS A CA 1
ATOM 564 C C . LYS A 1 75 ? -12.082 -13.868 1.043 1.00 74.12 75 LYS A C 1
ATOM 566 O O . LYS A 1 75 ? -13.154 -14.466 1.096 1.00 74.12 75 LYS A O 1
ATOM 571 N N . LYS A 1 76 ? -10.903 -14.490 1.025 1.00 74.38 76 LYS A N 1
ATOM 572 C CA . LYS A 1 76 ? -10.761 -15.947 1.132 1.00 74.38 76 LYS A CA 1
ATOM 573 C C . LYS A 1 76 ? -10.038 -16.331 2.415 1.00 74.38 76 LYS A C 1
ATOM 575 O O . LYS A 1 76 ? -9.155 -15.619 2.882 1.00 74.38 76 LYS A O 1
ATOM 580 N N . ALA A 1 77 ? -10.408 -17.491 2.949 1.00 67.12 77 ALA A N 1
ATOM 581 C CA . ALA A 1 77 ? -9.766 -18.101 4.110 1.00 67.12 77 ALA A CA 1
ATOM 582 C C . ALA A 1 77 ? -8.334 -18.581 3.789 1.00 67.12 77 ALA A C 1
ATOM 584 O O . ALA A 1 77 ? -7.425 -18.476 4.611 1.00 67.12 77 ALA A O 1
ATOM 585 N N . ALA A 1 78 ? -8.120 -19.085 2.571 1.00 71.69 78 ALA A N 1
ATOM 586 C CA . ALA A 1 78 ? -6.824 -19.540 2.086 1.00 71.69 78 ALA A CA 1
ATOM 587 C C . ALA A 1 78 ? -6.535 -18.968 0.689 1.00 71.69 78 ALA A C 1
ATOM 589 O O . ALA A 1 78 ? -7.459 -18.889 -0.134 1.00 71.69 78 ALA A O 1
ATOM 590 N N . PRO A 1 79 ? -5.275 -18.598 0.400 1.00 75.44 79 PRO A N 1
ATOM 591 C CA . PRO A 1 79 ? -4.876 -18.223 -0.947 1.00 75.44 79 PRO A CA 1
ATOM 592 C C . PRO A 1 79 ? -4.966 -19.445 -1.868 1.00 75.44 79 PRO A C 1
ATOM 594 O O . PRO A 1 79 ? -4.566 -20.549 -1.495 1.00 75.44 79 PRO A O 1
ATOM 597 N N . GLY A 1 80 ? -5.494 -19.259 -3.079 1.00 81.31 80 GLY A N 1
ATOM 598 C CA . GLY A 1 80 ? -5.345 -20.272 -4.125 1.00 81.31 80 GLY A CA 1
ATOM 599 C C . GLY A 1 80 ? -3.882 -20.363 -4.564 1.00 81.31 80 GLY A C 1
ATOM 600 O O . GLY A 1 80 ? -3.136 -19.401 -4.401 1.00 81.31 80 GLY A O 1
ATOM 601 N N . TRP A 1 81 ? -3.473 -21.480 -5.169 1.00 82.44 81 TRP A N 1
ATOM 602 C CA . TRP A 1 81 ? -2.095 -21.655 -5.655 1.00 82.44 81 TRP A CA 1
ATOM 603 C C . TRP A 1 81 ? -1.641 -20.515 -6.583 1.00 82.44 81 TRP A C 1
ATOM 605 O O . TRP A 1 81 ? -0.543 -19.990 -6.434 1.00 82.44 81 TRP A O 1
ATOM 615 N N . ILE A 1 82 ? -2.529 -20.062 -7.476 1.00 85.44 82 ILE A N 1
ATOM 616 C CA . ILE A 1 82 ? -2.275 -18.940 -8.396 1.00 85.44 82 ILE A CA 1
ATOM 617 C C . ILE A 1 82 ? -2.091 -17.620 -7.633 1.00 85.44 82 ILE A C 1
ATOM 619 O O . ILE A 1 82 ? -1.181 -16.856 -7.936 1.00 85.44 82 ILE A O 1
ATOM 623 N N . ASP A 1 83 ? -2.934 -17.357 -6.630 1.00 87.06 83 ASP A N 1
ATOM 624 C CA . ASP A 1 83 ? -2.848 -16.142 -5.815 1.00 87.06 83 ASP A CA 1
ATOM 625 C C . ASP A 1 83 ? -1.568 -16.139 -4.961 1.00 87.06 83 ASP A C 1
ATOM 627 O O . ASP A 1 83 ? -0.927 -15.101 -4.818 1.00 87.06 83 ASP A O 1
ATOM 631 N N . GLY A 1 84 ? -1.161 -17.307 -4.451 1.00 88.12 84 GLY A N 1
ATOM 632 C CA . GLY A 1 84 ? 0.093 -17.497 -3.723 1.00 88.12 84 GLY A CA 1
ATOM 633 C C . GLY A 1 84 ? 1.329 -17.321 -4.606 1.00 88.12 84 GLY A C 1
ATOM 634 O O . GLY A 1 84 ? 2.261 -16.627 -4.207 1.00 88.12 84 GLY A O 1
ATOM 635 N N . LEU A 1 85 ? 1.324 -17.877 -5.823 1.00 91.31 85 LEU A N 1
ATOM 636 C CA . LEU A 1 85 ? 2.407 -17.690 -6.792 1.00 91.31 85 LEU A CA 1
ATOM 637 C C . LEU A 1 85 ? 2.525 -16.220 -7.210 1.00 91.31 85 LEU A C 1
ATOM 639 O O . LEU A 1 85 ? 3.621 -15.668 -7.204 1.00 91.31 85 LEU A O 1
ATOM 643 N N . ALA A 1 86 ? 1.402 -15.570 -7.521 1.00 91.88 86 ALA A N 1
ATOM 644 C CA . ALA A 1 86 ? 1.384 -14.150 -7.853 1.00 91.88 86 ALA A CA 1
ATOM 645 C C . ALA A 1 86 ? 1.901 -13.296 -6.685 1.00 91.88 86 ALA A C 1
ATOM 647 O O . ALA A 1 86 ? 2.742 -12.427 -6.895 1.00 91.88 86 ALA A O 1
ATOM 648 N N . ALA A 1 87 ? 1.473 -13.587 -5.451 1.00 92.38 87 ALA A N 1
ATOM 649 C CA . ALA A 1 87 ? 1.989 -12.922 -4.258 1.00 92.38 87 ALA A CA 1
ATOM 650 C C . ALA A 1 87 ? 3.506 -13.120 -4.101 1.00 92.38 87 ALA A C 1
ATOM 652 O O . ALA A 1 87 ? 4.211 -12.156 -3.823 1.00 92.38 87 ALA A O 1
ATOM 653 N N . ALA A 1 88 ? 4.021 -14.332 -4.330 1.00 94.12 88 ALA A N 1
ATOM 654 C CA . ALA A 1 88 ? 5.450 -14.627 -4.243 1.00 94.12 88 ALA A CA 1
ATOM 655 C C . ALA A 1 88 ? 6.271 -13.884 -5.309 1.00 94.12 88 ALA A C 1
ATOM 657 O O . ALA A 1 88 ? 7.317 -13.325 -4.988 1.00 94.12 88 ALA A O 1
ATOM 658 N N . VAL A 1 89 ? 5.786 -13.827 -6.554 1.00 95.19 89 VAL A N 1
ATOM 659 C CA . VAL A 1 89 ? 6.440 -13.080 -7.642 1.00 95.19 89 VAL A CA 1
ATOM 660 C C . VAL A 1 89 ? 6.462 -11.585 -7.332 1.00 95.19 89 VAL A C 1
ATOM 662 O O . VAL A 1 89 ? 7.513 -10.957 -7.425 1.00 95.19 89 VAL A O 1
ATOM 665 N N . VAL A 1 90 ? 5.325 -11.017 -6.921 1.00 95.06 90 VAL A N 1
ATOM 666 C CA . VAL A 1 90 ? 5.227 -9.594 -6.565 1.00 95.06 90 VAL A CA 1
ATOM 667 C C . VAL A 1 90 ? 6.136 -9.266 -5.386 1.00 95.06 90 VAL A C 1
ATOM 669 O O . VAL A 1 90 ? 6.867 -8.279 -5.443 1.00 95.06 90 VAL A O 1
ATOM 672 N N . PHE A 1 91 ? 6.137 -10.110 -4.352 1.00 96.06 91 PHE A N 1
ATOM 673 C CA . PHE A 1 91 ? 7.019 -9.962 -3.203 1.00 96.06 91 PHE A CA 1
ATOM 674 C C . PHE A 1 91 ? 8.488 -9.985 -3.630 1.00 96.06 91 PHE A C 1
ATOM 676 O O . PHE A 1 91 ? 9.214 -9.038 -3.348 1.00 96.06 91 PHE A O 1
ATOM 683 N N . ALA A 1 92 ? 8.922 -11.015 -4.360 1.00 96.00 92 ALA A N 1
ATOM 684 C CA . ALA A 1 92 ? 10.314 -11.165 -4.778 1.00 96.00 92 ALA A CA 1
ATOM 685 C C . ALA A 1 92 ? 10.797 -9.979 -5.625 1.00 96.00 92 ALA A C 1
ATOM 687 O O . ALA A 1 92 ? 11.869 -9.434 -5.370 1.00 96.00 92 ALA A O 1
ATOM 688 N N . VAL A 1 93 ? 9.990 -9.539 -6.595 1.00 94.25 93 VAL A N 1
ATOM 689 C CA . VAL A 1 93 ? 10.356 -8.443 -7.501 1.00 94.25 93 VAL A CA 1
ATOM 690 C C . VAL A 1 93 ? 10.406 -7.100 -6.773 1.00 94.25 93 VAL A C 1
ATOM 692 O O . VAL A 1 93 ? 11.340 -6.332 -6.992 1.00 94.25 93 VAL A O 1
ATOM 695 N N . LEU A 1 94 ? 9.451 -6.810 -5.883 1.00 94.44 94 LEU A N 1
ATOM 696 C CA . LEU A 1 94 ? 9.459 -5.558 -5.120 1.00 94.44 94 LEU A CA 1
ATOM 697 C C . LEU A 1 94 ? 10.511 -5.546 -4.009 1.00 94.44 94 LEU A C 1
ATOM 699 O O . LEU A 1 94 ? 11.065 -4.486 -3.737 1.00 94.44 94 LEU A O 1
ATOM 703 N N . MET A 1 95 ? 10.840 -6.693 -3.406 1.00 95.69 95 MET A N 1
ATOM 704 C CA . MET A 1 95 ? 11.967 -6.784 -2.470 1.00 95.69 95 MET A CA 1
ATOM 705 C C . MET A 1 95 ? 13.306 -6.613 -3.191 1.00 95.69 95 MET A C 1
ATOM 707 O O . MET A 1 95 ? 14.169 -5.897 -2.692 1.00 95.69 95 MET A O 1
ATOM 711 N N . TYR A 1 96 ? 13.460 -7.195 -4.385 1.00 93.44 96 TYR A N 1
ATOM 712 C CA . TYR A 1 96 ? 14.625 -6.951 -5.238 1.00 93.44 96 TYR A CA 1
ATOM 713 C C . TYR A 1 96 ? 14.745 -5.466 -5.604 1.00 93.44 96 TYR A C 1
ATOM 715 O O . TYR A 1 96 ? 15.798 -4.860 -5.412 1.00 93.44 96 TYR A O 1
ATOM 723 N N . ALA A 1 97 ? 13.641 -4.850 -6.040 1.00 91.56 97 ALA A N 1
ATOM 724 C CA . ALA A 1 97 ? 13.605 -3.423 -6.335 1.00 91.56 97 ALA A CA 1
ATOM 725 C C . ALA A 1 97 ? 13.920 -2.569 -5.096 1.00 91.56 97 ALA A C 1
ATOM 727 O O . ALA A 1 97 ? 14.622 -1.577 -5.226 1.00 91.56 97 ALA A O 1
ATOM 728 N N . ALA A 1 98 ? 13.444 -2.943 -3.904 1.00 92.31 98 ALA A N 1
ATOM 729 C CA . ALA A 1 98 ? 13.727 -2.225 -2.661 1.00 92.31 98 ALA A CA 1
ATOM 730 C C . ALA A 1 98 ? 15.199 -2.332 -2.234 1.00 92.31 98 ALA A C 1
ATOM 732 O O . ALA A 1 98 ? 15.770 -1.350 -1.760 1.00 92.31 98 ALA A O 1
ATOM 733 N N . TRP A 1 99 ? 15.821 -3.498 -2.417 1.00 91.94 99 TRP A N 1
ATOM 734 C CA . TRP A 1 99 ? 17.221 -3.721 -2.062 1.00 91.94 99 TRP A CA 1
ATOM 735 C C . TRP A 1 99 ? 18.159 -2.919 -2.968 1.00 91.94 99 TRP A C 1
ATOM 737 O O . TRP A 1 99 ? 18.933 -2.093 -2.485 1.00 91.94 99 TRP A O 1
ATOM 747 N N . ASP A 1 100 ? 18.018 -3.074 -4.285 1.00 89.31 100 ASP A N 1
ATOM 748 C CA . ASP A 1 100 ? 18.949 -2.502 -5.261 1.00 89.31 100 ASP A CA 1
ATOM 749 C C . ASP A 1 100 ? 18.467 -1.184 -5.896 1.00 89.31 100 ASP A C 1
ATOM 751 O O . ASP A 1 100 ? 19.085 -0.705 -6.845 1.00 89.31 100 ASP A O 1
ATOM 755 N N . PHE A 1 101 ? 17.404 -0.543 -5.387 1.00 86.81 101 PHE A N 1
ATOM 756 C CA . PHE A 1 101 ? 16.795 0.643 -6.024 1.00 86.81 101 PHE A CA 1
ATOM 757 C C . PHE A 1 101 ? 17.818 1.720 -6.419 1.00 86.81 101 PHE A C 1
ATOM 759 O O . PHE A 1 101 ? 17.775 2.249 -7.527 1.00 86.81 101 PHE A O 1
ATOM 766 N N . SER A 1 102 ? 18.757 2.036 -5.521 1.00 85.88 102 SER A N 1
ATOM 767 C CA . SER A 1 102 ? 19.800 3.046 -5.740 1.00 85.88 102 SER A CA 1
ATOM 768 C C . SER A 1 102 ? 20.714 2.704 -6.914 1.00 85.88 102 SER A C 1
ATOM 770 O O . SER A 1 102 ? 21.170 3.598 -7.625 1.00 85.88 102 SER A O 1
ATOM 772 N N . TRP A 1 103 ? 21.004 1.416 -7.098 1.00 85.19 103 TRP A N 1
ATOM 773 C CA . TRP A 1 103 ? 21.800 0.923 -8.212 1.00 85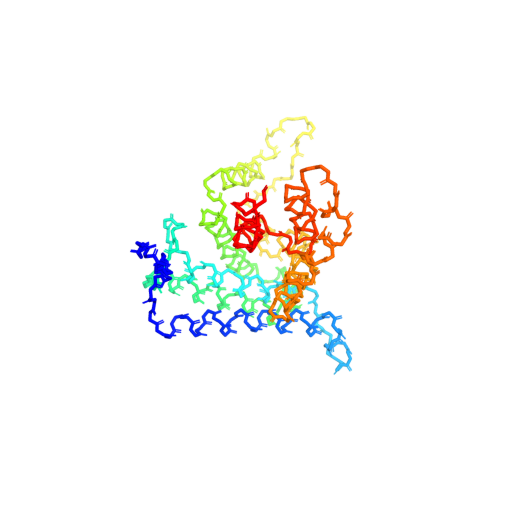.19 103 TRP A CA 1
ATOM 774 C C . TRP A 1 103 ? 20.966 0.886 -9.495 1.00 85.19 103 TRP A C 1
ATOM 776 O O . TRP A 1 103 ? 21.400 1.433 -10.503 1.00 85.19 103 TRP A O 1
ATOM 786 N N . LEU A 1 104 ? 19.730 0.374 -9.444 1.00 85.19 104 LEU A N 1
ATOM 787 C CA . LEU A 1 104 ? 18.830 0.356 -10.605 1.00 85.19 104 LEU A CA 1
ATOM 788 C C . LEU A 1 104 ? 18.551 1.758 -11.161 1.00 85.19 104 LEU A C 1
ATOM 790 O O . LEU A 1 104 ? 18.449 1.924 -12.374 1.00 85.19 104 LEU A O 1
ATOM 794 N N . LEU A 1 105 ? 18.443 2.766 -10.291 1.00 85.38 105 LEU A N 1
ATOM 795 C CA . LEU A 1 105 ? 18.230 4.149 -10.708 1.00 85.38 105 LEU A CA 1
ATOM 796 C C . LEU A 1 105 ? 19.445 4.717 -11.461 1.00 85.38 105 LEU A C 1
ATOM 798 O O . LEU A 1 105 ? 19.273 5.452 -12.430 1.00 85.38 105 LEU A O 1
ATOM 802 N N . LYS A 1 106 ? 20.669 4.362 -11.045 1.00 84.81 106 LYS A N 1
ATOM 803 C CA . LYS A 1 106 ? 21.914 4.770 -11.723 1.00 84.81 106 LYS A CA 1
ATOM 804 C C . LYS A 1 106 ? 22.090 4.049 -13.055 1.00 84.81 106 LYS A C 1
ATOM 806 O O . LYS A 1 106 ? 22.409 4.673 -14.064 1.00 84.81 106 LYS A O 1
ATOM 811 N N . GLU A 1 107 ? 21.801 2.753 -13.069 1.00 81.81 107 GLU A N 1
ATOM 812 C CA . GLU A 1 107 ? 21.977 1.888 -14.234 1.00 81.81 107 GLU A CA 1
ATOM 813 C C . GLU A 1 107 ? 20.793 1.934 -15.205 1.00 81.81 107 GLU A C 1
ATOM 815 O O . GLU A 1 107 ? 20.747 1.163 -16.170 1.00 81.81 107 GLU A O 1
ATOM 820 N N . GLN A 1 108 ? 19.852 2.858 -14.984 1.00 78.56 108 GLN A N 1
ATOM 821 C CA . GLN A 1 108 ? 18.601 2.940 -15.722 1.00 78.56 108 GLN A CA 1
ATOM 822 C C . GLN A 1 108 ? 18.808 2.952 -17.241 1.00 78.56 108 GLN A C 1
ATOM 824 O O . GLN A 1 108 ? 18.103 2.278 -17.994 1.00 78.56 108 GLN A O 1
ATOM 829 N N . SER A 1 109 ? 19.805 3.714 -17.683 1.00 77.25 109 SER A N 1
ATOM 830 C CA . SER A 1 109 ? 20.132 3.886 -19.097 1.00 77.25 109 SER A CA 1
ATOM 831 C C . SER A 1 109 ? 20.844 2.671 -19.702 1.00 77.25 109 SER A C 1
ATOM 833 O O . SER A 1 109 ? 20.770 2.469 -20.910 1.00 77.25 109 SER A O 1
ATOM 835 N N . TYR A 1 110 ? 21.516 1.855 -18.883 1.00 75.50 110 TYR A N 1
ATOM 836 C CA . TYR A 1 110 ? 22.367 0.748 -19.333 1.00 75.50 110 TYR A CA 1
ATOM 837 C C . TYR A 1 110 ? 21.686 -0.625 -19.233 1.00 75.50 110 TYR A C 1
ATOM 839 O O . TYR A 1 110 ? 22.092 -1.561 -19.922 1.00 75.50 110 TYR A O 1
ATOM 847 N N . ARG A 1 111 ? 20.636 -0.774 -18.410 1.00 75.19 111 ARG A N 1
ATOM 848 C CA . ARG A 1 111 ? 19.895 -2.040 -18.240 1.00 75.19 111 ARG A CA 1
ATOM 849 C C . ARG A 1 111 ? 18.374 -1.871 -18.356 1.00 75.19 111 ARG A C 1
ATOM 851 O O . ARG A 1 111 ? 17.633 -2.210 -17.429 1.00 75.19 111 ARG A O 1
ATOM 858 N N . PRO A 1 112 ? 17.867 -1.443 -19.526 1.00 78.50 112 PRO A N 1
ATOM 859 C CA . PRO A 1 112 ? 16.440 -1.177 -19.711 1.00 78.50 112 PRO A CA 1
ATOM 860 C C . PRO A 1 112 ? 15.560 -2.423 -19.522 1.00 78.50 112 PRO A C 1
ATOM 862 O O . PRO A 1 112 ? 14.398 -2.305 -19.136 1.00 78.50 112 PRO A O 1
ATOM 865 N N . TRP A 1 113 ? 16.085 -3.630 -19.755 1.00 85.25 113 TRP A N 1
ATOM 866 C CA . TRP A 1 113 ? 15.311 -4.869 -19.624 1.00 85.25 113 TRP A CA 1
ATOM 867 C C . TRP A 1 113 ? 14.905 -5.171 -18.170 1.00 85.25 113 TRP A C 1
ATOM 869 O O . TRP A 1 113 ? 13.767 -5.577 -17.940 1.00 85.25 113 TRP A O 1
ATOM 879 N N . GLN A 1 114 ? 15.780 -4.908 -17.186 1.00 87.50 114 GLN A N 1
ATOM 880 C CA . GLN A 1 114 ? 15.493 -5.145 -15.760 1.00 87.50 114 GLN A CA 1
ATOM 881 C C . GLN A 1 114 ? 14.399 -4.201 -15.260 1.00 87.50 114 GLN A C 1
ATOM 883 O O . GLN A 1 114 ? 13.453 -4.626 -14.600 1.00 87.50 114 GLN A O 1
ATOM 888 N N . ILE A 1 115 ? 14.485 -2.928 -15.650 1.00 89.31 115 ILE A N 1
ATOM 889 C CA . ILE A 1 115 ? 13.478 -1.916 -15.317 1.00 89.31 115 ILE A CA 1
ATOM 890 C C . ILE A 1 115 ? 12.149 -2.246 -15.977 1.00 89.31 115 ILE A C 1
ATOM 892 O O . ILE A 1 115 ? 11.105 -2.124 -15.350 1.00 89.31 115 ILE A O 1
ATOM 896 N N . THR A 1 116 ? 12.175 -2.699 -17.232 1.00 91.31 116 THR A N 1
ATOM 897 C CA . THR A 1 116 ? 10.953 -3.124 -17.926 1.00 91.31 116 THR A CA 1
ATOM 898 C C . THR A 1 116 ? 10.308 -4.296 -17.200 1.00 91.31 116 THR A C 1
ATOM 900 O O . THR A 1 116 ? 9.097 -4.285 -17.004 1.00 91.31 116 THR A O 1
ATOM 903 N N . MET A 1 117 ? 11.094 -5.284 -16.759 1.00 92.44 117 MET A N 1
ATOM 904 C CA . MET A 1 117 ? 10.587 -6.430 -16.003 1.00 92.44 117 MET A CA 1
ATOM 905 C C . MET A 1 117 ? 9.936 -5.986 -14.688 1.00 92.44 117 MET A C 1
ATOM 907 O O . MET A 1 117 ? 8.780 -6.326 -14.436 1.00 92.44 117 MET A O 1
ATOM 911 N N . ILE A 1 118 ? 10.640 -5.190 -13.877 1.00 92.88 118 ILE A N 1
ATOM 912 C CA . ILE A 1 118 ? 10.120 -4.688 -12.597 1.00 92.88 118 ILE A CA 1
ATOM 913 C C . ILE A 1 118 ? 8.890 -3.820 -12.831 1.00 92.88 118 ILE A C 1
ATOM 915 O O . ILE A 1 118 ? 7.853 -4.058 -12.222 1.00 92.88 118 ILE A O 1
ATOM 919 N N . GLY A 1 119 ? 8.972 -2.868 -13.759 1.00 93.00 119 GLY A N 1
ATOM 920 C CA . GLY A 1 119 ? 7.871 -1.977 -14.090 1.00 93.00 119 GLY A CA 1
ATOM 921 C C . GLY A 1 119 ? 6.641 -2.740 -14.573 1.00 93.00 119 GLY A C 1
ATOM 922 O O . GLY A 1 119 ? 5.531 -2.429 -14.154 1.00 93.00 119 GLY A O 1
ATOM 923 N N . THR A 1 120 ? 6.822 -3.798 -15.371 1.00 94.88 120 THR A N 1
ATOM 924 C CA . THR A 1 120 ? 5.717 -4.655 -15.834 1.00 94.88 120 THR A CA 1
ATOM 925 C C . THR A 1 120 ? 5.042 -5.338 -14.655 1.00 94.88 120 THR A C 1
ATOM 927 O O . THR A 1 120 ? 3.817 -5.302 -14.540 1.00 94.88 120 THR A O 1
ATOM 930 N N . VAL A 1 121 ? 5.831 -5.918 -13.747 1.00 95.75 121 VAL A N 1
ATOM 931 C CA . VAL A 1 121 ? 5.300 -6.571 -12.547 1.00 95.75 121 VAL A CA 1
ATOM 932 C C . VAL A 1 121 ? 4.589 -5.561 -11.654 1.00 95.75 121 VAL A C 1
ATOM 934 O O . VAL A 1 121 ? 3.480 -5.844 -11.221 1.00 95.75 121 VAL A O 1
ATOM 937 N N . VAL A 1 122 ? 5.160 -4.376 -11.426 1.00 95.44 122 VAL A N 1
ATOM 938 C CA . VAL A 1 122 ? 4.538 -3.321 -10.610 1.00 95.44 122 VAL A CA 1
ATOM 939 C C . VAL A 1 122 ? 3.220 -2.859 -11.224 1.00 95.44 122 VAL A C 1
ATOM 941 O O . VAL A 1 122 ? 2.203 -2.861 -10.534 1.00 95.44 122 VAL A O 1
ATOM 944 N N . VAL A 1 123 ? 3.200 -2.518 -12.516 1.00 95.44 123 VAL A N 1
ATOM 945 C CA . VAL A 1 123 ? 1.990 -2.045 -13.205 1.00 95.44 123 VAL A CA 1
ATOM 946 C C . VAL A 1 123 ? 0.895 -3.107 -13.158 1.00 95.44 123 VAL A C 1
ATOM 948 O O . VAL A 1 123 ? -0.215 -2.817 -12.713 1.00 95.44 123 VAL A O 1
ATOM 951 N N . ILE A 1 124 ? 1.199 -4.349 -13.548 1.00 95.44 124 ILE A N 1
ATOM 952 C CA . ILE A 1 124 ? 0.217 -5.441 -13.524 1.00 95.44 124 ILE A CA 1
ATOM 953 C C . ILE A 1 124 ? -0.256 -5.694 -12.092 1.00 95.44 124 ILE A C 1
ATOM 955 O O . ILE A 1 124 ? -1.461 -5.782 -11.855 1.00 95.44 124 ILE A O 1
ATOM 959 N N . ALA A 1 125 ? 0.667 -5.766 -11.130 1.00 95.38 125 ALA A N 1
ATOM 960 C CA . ALA A 1 125 ? 0.336 -6.085 -9.750 1.00 95.38 125 ALA A CA 1
ATOM 961 C C . ALA A 1 125 ? -0.552 -5.021 -9.102 1.00 95.38 125 ALA A C 1
ATOM 963 O O . ALA A 1 125 ? -1.487 -5.372 -8.377 1.00 95.38 125 ALA A O 1
ATOM 964 N N . VAL A 1 126 ? -0.285 -3.742 -9.387 1.00 95.06 126 VAL A N 1
ATOM 965 C CA . VAL A 1 126 ? -1.073 -2.601 -8.911 1.00 95.06 126 VAL A CA 1
ATOM 966 C C . VAL A 1 126 ? -2.445 -2.571 -9.577 1.00 95.06 126 VAL A C 1
ATOM 968 O O . VAL A 1 126 ? -3.438 -2.458 -8.862 1.00 95.06 126 VAL A O 1
ATOM 971 N N . LEU A 1 127 ? -2.543 -2.729 -10.902 1.00 94.88 127 LEU A N 1
ATOM 972 C CA . LEU A 1 127 ? -3.834 -2.760 -11.607 1.00 94.88 127 LEU A CA 1
ATOM 973 C C . LEU A 1 127 ? -4.730 -3.889 -11.089 1.00 94.88 127 LEU A C 1
ATOM 975 O O . LEU A 1 127 ? -5.895 -3.685 -10.748 1.00 94.88 127 LEU A O 1
ATOM 979 N N . GLU A 1 128 ? -4.165 -5.080 -10.960 1.00 93.56 128 GLU A N 1
ATOM 980 C CA . GLU A 1 128 ? -4.864 -6.242 -10.432 1.00 93.56 128 GLU A CA 1
ATOM 981 C C . GLU A 1 128 ? -5.181 -6.080 -8.930 1.00 93.56 128 GLU A C 1
ATOM 983 O O . GLU A 1 128 ? -6.261 -6.465 -8.475 1.00 93.56 128 GLU A O 1
ATOM 988 N N . GLY A 1 129 ? -4.309 -5.427 -8.156 1.00 92.19 129 GLY A N 1
ATOM 989 C CA . GLY A 1 129 ? -4.568 -5.052 -6.763 1.00 92.19 129 GLY A CA 1
ATOM 990 C C . GLY A 1 129 ? -5.744 -4.077 -6.621 1.00 92.19 129 GLY A C 1
ATOM 991 O O . GLY A 1 129 ? -6.624 -4.284 -5.780 1.00 92.19 129 GLY A O 1
ATOM 992 N N . ILE A 1 130 ? -5.810 -3.063 -7.490 1.00 92.81 130 ILE A N 1
ATOM 993 C CA . ILE A 1 130 ? -6.931 -2.119 -7.598 1.00 92.81 130 ILE A CA 1
ATOM 994 C C . ILE A 1 130 ? -8.212 -2.882 -7.934 1.00 92.81 130 ILE A C 1
ATOM 996 O O . ILE A 1 130 ? -9.210 -2.736 -7.228 1.00 92.81 130 ILE A O 1
ATOM 1000 N N . ARG A 1 131 ? -8.182 -3.766 -8.938 1.00 93.31 131 ARG A N 1
ATOM 1001 C CA . ARG A 1 131 ? -9.339 -4.585 -9.324 1.00 93.31 131 ARG A CA 1
ATOM 1002 C C . ARG A 1 131 ? -9.863 -5.433 -8.166 1.00 93.31 131 ARG A C 1
ATOM 1004 O O . ARG A 1 131 ? -11.070 -5.500 -7.952 1.00 93.31 131 ARG A O 1
ATOM 1011 N N . ARG A 1 132 ? -8.965 -6.066 -7.402 1.00 89.44 132 ARG A N 1
ATOM 1012 C CA . ARG A 1 132 ? -9.315 -6.924 -6.256 1.00 89.44 132 ARG A CA 1
ATOM 1013 C C . ARG A 1 132 ? -9.892 -6.147 -5.072 1.00 89.44 132 ARG A C 1
ATOM 1015 O O . ARG A 1 132 ? -10.674 -6.720 -4.317 1.00 89.44 132 ARG A O 1
ATOM 1022 N N . ARG A 1 133 ? -9.484 -4.889 -4.862 1.00 87.31 133 ARG A N 1
ATOM 1023 C CA . ARG A 1 133 ? -9.830 -4.108 -3.654 1.00 87.31 133 ARG A CA 1
ATOM 1024 C C . ARG A 1 133 ? -10.864 -3.014 -3.889 1.00 87.31 133 ARG A C 1
ATOM 1026 O O . ARG A 1 133 ? -11.768 -2.880 -3.071 1.00 87.31 133 ARG A O 1
ATOM 1033 N N . ALA A 1 134 ? -10.708 -2.238 -4.955 1.00 87.25 134 ALA A N 1
ATOM 1034 C CA . ALA A 1 134 ? -11.574 -1.117 -5.314 1.00 87.25 134 ALA A CA 1
ATOM 1035 C C . ALA A 1 134 ? -12.608 -1.486 -6.393 1.00 87.25 134 ALA A C 1
ATOM 1037 O O . ALA A 1 134 ? -13.604 -0.787 -6.554 1.00 87.25 134 ALA A O 1
ATOM 1038 N N . GLY A 1 135 ? -12.400 -2.597 -7.107 1.00 88.56 135 GLY A N 1
ATOM 1039 C CA . GLY A 1 135 ? -13.329 -3.104 -8.114 1.00 88.56 135 GLY A CA 1
ATOM 1040 C C . GLY A 1 135 ? -13.083 -2.552 -9.520 1.00 88.56 135 GLY A C 1
ATOM 1041 O O . GLY A 1 135 ? -12.084 -1.889 -9.803 1.00 88.56 135 GLY A O 1
ATOM 1042 N N . TRP A 1 136 ? -14.016 -2.859 -10.425 1.00 91.38 136 TRP A N 1
ATOM 1043 C CA . TRP A 1 136 ? -13.892 -2.563 -11.856 1.00 91.38 136 TRP A CA 1
ATOM 1044 C C . TRP A 1 136 ? -13.949 -1.073 -12.193 1.00 91.38 136 TRP A C 1
ATOM 1046 O O . TRP A 1 136 ? -13.311 -0.658 -13.154 1.00 91.38 136 TRP A O 1
ATOM 1056 N N . MET A 1 137 ? -14.663 -0.268 -11.401 1.00 93.25 137 MET A N 1
ATOM 1057 C CA . MET A 1 137 ? -14.822 1.165 -11.667 1.00 93.25 137 MET A CA 1
ATOM 1058 C C . MET A 1 137 ? -13.479 1.902 -11.612 1.00 93.25 137 MET A C 1
ATOM 1060 O O . MET A 1 137 ? -13.114 2.581 -12.568 1.00 93.25 137 MET A O 1
ATOM 1064 N N . LEU A 1 138 ? -12.709 1.725 -10.530 1.00 92.81 138 LEU A N 1
ATOM 1065 C CA . LEU A 1 138 ? -11.407 2.382 -10.402 1.00 92.81 138 LEU A CA 1
ATOM 1066 C C . LEU A 1 138 ? -10.394 1.829 -11.412 1.00 92.81 138 LEU A C 1
ATOM 1068 O O . LEU A 1 138 ? -9.624 2.598 -11.983 1.00 92.81 138 LEU A O 1
ATOM 1072 N N . LEU A 1 139 ? -10.429 0.518 -11.685 1.00 94.75 139 LEU A N 1
ATOM 1073 C CA . LEU A 1 139 ? -9.590 -0.081 -12.724 1.00 94.75 139 LEU A CA 1
ATOM 1074 C C . LEU A 1 139 ? -9.864 0.543 -14.098 1.00 94.75 139 LEU A C 1
ATOM 1076 O O . LEU A 1 139 ? -8.915 0.865 -14.803 1.00 94.75 139 LEU A O 1
ATOM 1080 N N . ALA A 1 140 ? -11.135 0.718 -14.471 1.00 95.31 140 ALA A N 1
ATOM 1081 C CA . ALA A 1 140 ? -11.515 1.277 -15.765 1.00 95.31 140 ALA A CA 1
ATOM 1082 C C . ALA A 1 140 ? -10.991 2.708 -15.942 1.00 95.31 140 ALA A C 1
ATOM 1084 O O . ALA A 1 140 ? -10.463 3.033 -17.001 1.00 95.31 140 ALA A O 1
ATOM 1085 N N . ILE A 1 141 ? -11.066 3.532 -14.893 1.00 95.88 141 ILE A N 1
ATOM 1086 C CA . ILE A 1 141 ? -10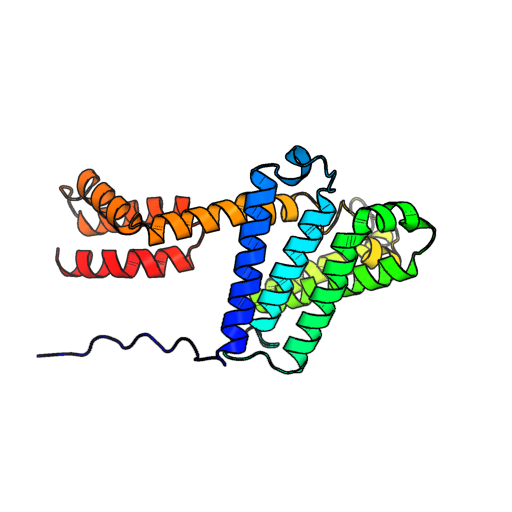.532 4.900 -14.910 1.00 95.88 141 ILE A CA 1
ATOM 1087 C C . ILE A 1 141 ? -9.014 4.878 -15.130 1.00 95.88 141 ILE A C 1
ATOM 1089 O O . ILE A 1 141 ? -8.512 5.541 -16.034 1.00 95.88 141 ILE A O 1
ATOM 1093 N N . VAL A 1 142 ? -8.275 4.083 -14.347 1.00 94.38 142 VAL A N 1
ATOM 1094 C CA . VAL A 1 142 ? -6.810 3.991 -14.483 1.00 94.38 142 VAL A CA 1
ATOM 1095 C C . VAL A 1 142 ? -6.418 3.438 -15.855 1.00 94.38 142 VAL A C 1
ATOM 1097 O O . VAL A 1 142 ? -5.520 3.974 -16.500 1.00 94.38 142 VAL A O 1
ATOM 1100 N N . ALA A 1 143 ? -7.110 2.405 -16.334 1.00 94.06 143 ALA A N 1
ATOM 1101 C CA . ALA A 1 143 ? -6.874 1.828 -17.651 1.00 94.06 143 ALA A CA 1
ATOM 1102 C C . ALA A 1 143 ? -7.129 2.844 -18.774 1.00 94.06 143 ALA A C 1
ATOM 1104 O O . ALA A 1 143 ? -6.327 2.921 -19.701 1.00 94.06 143 ALA A O 1
ATOM 1105 N N . ALA A 1 144 ? -8.181 3.664 -18.672 1.00 94.56 144 ALA A N 1
ATOM 1106 C CA . ALA A 1 144 ? -8.458 4.723 -19.638 1.00 94.56 144 ALA A CA 1
ATOM 1107 C C . ALA A 1 144 ? -7.312 5.745 -19.711 1.00 94.56 144 ALA A C 1
ATOM 1109 O O . ALA A 1 144 ? -6.886 6.095 -20.808 1.00 94.56 144 ALA A O 1
ATOM 1110 N N . PHE A 1 145 ? -6.750 6.159 -18.569 1.00 93.00 145 PHE A N 1
ATOM 1111 C CA . PHE A 1 145 ? -5.591 7.060 -18.547 1.00 93.00 145 PHE A CA 1
ATOM 1112 C C . PHE A 1 145 ? -4.306 6.411 -19.077 1.00 93.00 145 PHE A C 1
ATOM 1114 O O . PHE A 1 145 ? -3.523 7.078 -19.750 1.00 93.00 145 PHE A O 1
ATOM 1121 N N . LEU A 1 146 ? -4.086 5.116 -18.825 1.00 92.44 146 LEU A N 1
ATOM 1122 C CA . LEU A 1 146 ? -2.945 4.392 -19.397 1.00 92.44 146 LEU A CA 1
ATOM 1123 C C . LEU A 1 146 ? -3.061 4.253 -20.918 1.00 92.44 146 LEU A C 1
ATOM 1125 O O . LEU A 1 146 ? -2.074 4.439 -21.623 1.00 92.44 146 LEU A O 1
ATOM 1129 N N . VAL A 1 147 ? -4.261 3.963 -21.428 1.00 92.06 147 VAL A N 1
ATOM 1130 C CA . VAL A 1 147 ? -4.529 3.938 -22.872 1.00 92.06 147 VAL A CA 1
ATOM 1131 C C . VAL A 1 147 ? -4.337 5.331 -23.459 1.00 92.06 147 VAL A C 1
ATOM 1133 O O . VAL A 1 147 ? -3.627 5.472 -24.447 1.00 92.06 147 VAL A O 1
ATOM 1136 N N . TYR A 1 148 ? -4.887 6.366 -22.823 1.00 90.88 148 TYR A N 1
ATOM 1137 C CA . TYR A 1 148 ? -4.677 7.752 -23.234 1.00 90.88 148 TYR A CA 1
ATOM 1138 C C . TYR A 1 148 ? -3.186 8.098 -23.332 1.00 90.88 148 TYR A C 1
ATOM 1140 O O . TYR A 1 148 ? -2.764 8.642 -24.344 1.00 90.88 148 TYR A O 1
ATOM 1148 N N . ALA A 1 149 ? -2.364 7.702 -22.355 1.00 89.31 149 ALA A N 1
ATOM 1149 C CA . ALA A 1 149 ? -0.923 7.957 -22.378 1.00 89.31 149 ALA A CA 1
ATOM 1150 C C . ALA A 1 149 ? -0.194 7.331 -23.586 1.00 89.31 149 ALA A C 1
ATOM 1152 O O . ALA A 1 149 ? 0.841 7.849 -23.997 1.00 89.31 149 ALA A O 1
ATOM 1153 N N . LEU A 1 150 ? -0.724 6.249 -24.174 1.00 88.69 150 LEU A N 1
ATOM 1154 C CA . LEU A 1 150 ? -0.176 5.628 -25.390 1.00 88.69 150 LEU A CA 1
ATOM 1155 C C . LEU A 1 150 ? -0.562 6.358 -26.682 1.00 88.69 150 LEU A C 1
ATOM 1157 O O . LEU A 1 150 ? 0.123 6.190 -27.687 1.00 88.69 150 LEU A O 1
ATOM 1161 N N . PHE A 1 151 ? -1.656 7.122 -26.667 1.00 89.06 151 PHE A N 1
ATOM 1162 C CA . PHE A 1 151 ? -2.181 7.844 -27.832 1.00 89.06 151 PHE A CA 1
ATOM 1163 C C . PHE A 1 151 ? -2.117 9.366 -27.676 1.00 89.06 151 PHE A C 1
ATOM 1165 O O . PHE A 1 151 ? -2.615 10.090 -28.537 1.00 89.06 151 PHE A O 1
ATOM 1172 N N . ALA A 1 152 ? -1.528 9.861 -26.586 1.00 87.12 152 ALA A N 1
ATOM 1173 C CA . ALA A 1 152 ? -1.520 11.277 -26.244 1.00 87.12 152 ALA A CA 1
ATOM 1174 C C . ALA A 1 152 ? -0.811 12.139 -27.303 1.00 87.12 152 ALA A C 1
ATOM 1176 O O . ALA A 1 152 ? -1.117 13.316 -27.434 1.00 87.12 152 ALA A O 1
ATOM 1177 N N . ASP A 1 153 ? 0.098 11.563 -28.091 1.00 84.31 153 ASP A N 1
ATOM 1178 C CA . ASP A 1 153 ? 0.777 12.222 -29.213 1.00 84.31 153 ASP A CA 1
ATOM 1179 C C . ASP A 1 153 ? -0.139 12.515 -30.411 1.00 84.31 153 ASP A C 1
ATOM 1181 O O . ASP A 1 153 ? 0.178 13.370 -31.234 1.00 84.31 153 ASP A O 1
ATOM 1185 N N . LYS A 1 154 ? -1.270 11.809 -30.519 1.00 83.31 154 LYS A N 1
ATOM 1186 C CA . LYS A 1 154 ? -2.222 11.916 -31.637 1.00 83.31 154 LYS A CA 1
ATOM 1187 C C . LYS A 1 154 ? -3.467 12.731 -31.301 1.00 83.31 154 LYS A C 1
ATOM 1189 O O . LYS A 1 154 ? -4.292 12.964 -32.183 1.00 83.31 154 LYS A O 1
ATOM 1194 N N . VAL A 1 155 ? -3.638 13.121 -30.040 1.00 82.75 155 VAL A N 1
ATOM 1195 C CA . VAL A 1 155 ? -4.773 13.940 -29.606 1.00 82.75 155 VAL A CA 1
ATOM 1196 C C . VAL A 1 155 ? -4.469 15.394 -29.964 1.00 82.75 155 VAL A C 1
ATOM 1198 O O . VAL A 1 155 ? -3.410 15.866 -29.580 1.00 82.75 155 VAL A O 1
ATOM 1201 N N . PRO A 1 156 ? -5.332 16.113 -30.699 1.00 81.62 156 PRO A N 1
ATOM 1202 C CA . PRO A 1 156 ? -5.068 17.500 -31.066 1.00 81.62 156 PRO A CA 1
ATOM 1203 C C . PRO A 1 156 ? -5.152 18.454 -29.862 1.00 81.62 156 PRO A C 1
ATOM 1205 O O . PRO A 1 156 ? -5.811 18.166 -28.862 1.00 81.62 156 PRO A O 1
ATOM 1208 N N . ASP A 1 157 ? -4.549 19.635 -30.025 1.00 79.88 157 ASP A N 1
ATOM 1209 C CA . ASP A 1 157 ? -4.730 20.813 -29.164 1.00 79.88 157 ASP A CA 1
ATOM 1210 C C . ASP A 1 157 ? -4.047 20.717 -27.774 1.00 79.88 157 ASP A C 1
ATOM 1212 O O . ASP A 1 157 ? -2.915 20.246 -27.658 1.00 79.88 157 ASP A O 1
ATOM 1216 N N . GLN A 1 158 ? -4.691 21.191 -26.701 1.00 77.19 158 GLN A N 1
ATOM 1217 C CA . GLN A 1 158 ? -4.105 21.329 -25.352 1.00 77.19 158 GLN A CA 1
ATOM 1218 C C . GLN A 1 158 ? -3.856 20.000 -24.618 1.00 77.19 158 GLN A C 1
ATOM 1220 O O . GLN A 1 158 ? -3.249 19.981 -23.548 1.00 77.19 158 GLN A O 1
ATOM 1225 N N . LEU A 1 159 ? -4.338 18.890 -25.179 1.00 78.94 159 LEU A N 1
ATOM 1226 C CA . LEU A 1 159 ? -4.210 17.543 -24.622 1.00 78.94 159 LEU A CA 1
ATOM 1227 C C . LEU A 1 159 ? -3.048 16.748 -25.250 1.00 78.94 159 LEU A C 1
ATOM 1229 O O . LEU A 1 159 ? -2.879 15.567 -24.951 1.00 78.94 159 LEU A O 1
ATOM 1233 N N . ILE A 1 160 ? -2.214 17.379 -26.085 1.00 84.56 160 ILE A N 1
ATOM 1234 C CA . ILE A 1 160 ? -1.034 16.734 -26.675 1.00 84.56 160 ILE A CA 1
ATOM 1235 C C . ILE A 1 160 ? -0.054 16.290 -25.580 1.00 84.56 160 ILE A C 1
ATOM 1237 O O . ILE A 1 160 ? 0.432 17.084 -24.773 1.00 84.56 160 ILE A O 1
ATOM 1241 N N . GLY A 1 161 ? 0.281 15.002 -25.595 1.00 81.06 161 GLY A N 1
ATOM 1242 C CA . GLY A 1 161 ? 1.326 14.403 -24.771 1.00 81.06 161 GLY A CA 1
ATOM 1243 C C . GLY A 1 161 ? 2.563 14.003 -25.572 1.00 81.06 161 GLY A C 1
ATOM 1244 O O . GLY A 1 161 ? 2.616 14.084 -26.798 1.00 81.06 161 GLY A O 1
ATOM 1245 N N . LYS A 1 162 ? 3.594 13.537 -24.860 1.00 79.81 162 LYS A N 1
ATOM 1246 C CA . LYS A 1 162 ? 4.790 12.963 -25.491 1.00 79.81 162 LYS A CA 1
ATOM 1247 C C . LYS A 1 162 ? 4.479 11.573 -26.041 1.00 79.81 162 LYS A C 1
ATOM 1249 O O . LYS A 1 162 ? 3.885 10.759 -25.340 1.00 79.81 162 LYS A O 1
ATOM 1254 N N . ALA A 1 163 ? 4.979 11.275 -27.240 1.00 79.94 163 ALA A N 1
ATOM 1255 C CA . ALA A 1 163 ? 4.920 9.930 -27.801 1.00 79.94 163 ALA A CA 1
ATOM 1256 C C . ALA A 1 163 ? 5.700 8.943 -26.915 1.00 79.94 163 ALA A C 1
ATOM 1258 O O . ALA A 1 163 ? 6.919 9.060 -26.735 1.00 79.94 163 ALA A O 1
ATOM 1259 N N . LEU A 1 164 ? 4.989 7.963 -26.356 1.00 86.12 164 LEU A N 1
ATOM 1260 C CA . LEU A 1 164 ? 5.546 6.930 -25.490 1.00 86.12 164 LEU A CA 1
ATOM 1261 C C . LEU A 1 164 ? 5.258 5.550 -26.077 1.00 86.12 164 LEU A C 1
ATOM 1263 O O . LEU A 1 164 ? 4.115 5.143 -26.250 1.00 86.12 164 LEU A O 1
ATOM 1267 N N . THR A 1 165 ? 6.316 4.784 -26.329 1.00 89.62 165 THR A N 1
ATOM 1268 C CA . THR A 1 165 ? 6.180 3.349 -26.613 1.00 89.62 165 THR A CA 1
ATOM 1269 C C . THR A 1 165 ? 5.628 2.620 -25.379 1.00 89.62 165 THR A C 1
ATOM 1271 O O . THR A 1 165 ? 5.999 3.012 -24.266 1.00 89.62 165 THR A O 1
ATOM 1274 N N . PRO A 1 166 ? 4.883 1.507 -25.527 1.00 88.75 166 PRO A N 1
ATOM 1275 C CA . PRO A 1 166 ? 4.381 0.728 -24.390 1.00 88.75 166 PRO A CA 1
ATOM 1276 C C . PRO A 1 166 ? 5.464 0.335 -23.377 1.00 88.75 166 PRO A C 1
ATOM 1278 O O . PRO A 1 166 ? 5.254 0.430 -22.172 1.00 88.75 166 PRO A O 1
ATOM 1281 N N . VAL A 1 167 ? 6.657 -0.023 -23.861 1.00 90.75 167 VAL A N 1
ATOM 1282 C CA . VAL A 1 167 ? 7.812 -0.360 -23.014 1.00 90.75 167 VAL A CA 1
ATOM 1283 C C . VAL A 1 167 ? 8.226 0.826 -22.139 1.00 90.75 167 VAL A C 1
ATOM 1285 O O . VAL A 1 167 ? 8.342 0.680 -20.925 1.00 90.75 167 VAL A O 1
ATOM 1288 N N . ARG A 1 168 ? 8.384 2.019 -22.728 1.00 89.56 168 ARG A N 1
ATOM 1289 C CA . ARG A 1 168 ? 8.694 3.245 -21.972 1.00 89.56 168 ARG A CA 1
ATOM 1290 C C . ARG A 1 168 ? 7.588 3.634 -21.002 1.00 89.56 168 ARG A C 1
ATOM 1292 O O . ARG A 1 168 ? 7.904 4.087 -19.910 1.00 89.56 168 ARG A O 1
ATOM 1299 N N . LEU A 1 169 ? 6.319 3.456 -21.373 1.00 91.62 169 LEU A N 1
ATOM 1300 C CA . LEU A 1 169 ? 5.210 3.749 -20.466 1.00 91.62 169 LEU A CA 1
ATOM 1301 C C . LEU A 1 169 ? 5.286 2.866 -19.217 1.00 91.62 169 LEU A C 1
ATOM 1303 O O . LEU A 1 169 ? 5.144 3.362 -18.107 1.00 91.62 169 LEU A O 1
ATOM 1307 N N . VAL A 1 170 ? 5.559 1.573 -19.386 1.00 93.12 170 VAL A N 1
ATOM 1308 C CA . VAL A 1 170 ? 5.689 0.635 -18.266 1.00 93.12 170 VAL A CA 1
ATOM 1309 C C . VAL A 1 170 ? 6.917 0.936 -17.403 1.00 93.12 170 VAL A C 1
ATOM 1311 O O . VAL A 1 170 ? 6.815 0.900 -16.179 1.00 93.12 170 VAL A O 1
ATOM 1314 N N . GLN A 1 171 ? 8.056 1.272 -18.016 1.00 91.25 171 GLN A N 1
ATOM 1315 C CA . GLN A 1 171 ? 9.247 1.723 -17.285 1.00 91.25 171 GLN A CA 1
ATOM 1316 C C . GLN A 1 171 ? 8.950 2.986 -16.467 1.00 91.25 171 GLN A C 1
ATOM 1318 O O . GLN A 1 171 ? 9.288 3.048 -15.287 1.00 91.25 171 GLN A O 1
ATOM 1323 N N . TYR A 1 172 ? 8.264 3.956 -17.078 1.00 91.12 172 TYR A N 1
ATOM 1324 C CA . TYR A 1 172 ? 7.886 5.202 -16.428 1.00 91.12 172 TYR A CA 1
ATOM 1325 C C . TYR A 1 172 ? 6.916 4.952 -15.271 1.00 91.12 172 TYR A C 1
ATOM 1327 O O . TYR A 1 172 ? 7.235 5.222 -14.121 1.00 91.12 172 TYR A O 1
ATOM 1335 N N . VAL A 1 173 ? 5.753 4.357 -15.537 1.00 92.38 173 VAL A N 1
ATOM 1336 C CA . VAL A 1 173 ? 4.719 4.161 -14.513 1.00 92.38 173 VAL A CA 1
ATOM 1337 C C . VAL A 1 173 ? 5.207 3.245 -13.388 1.00 92.38 173 VAL A C 1
ATOM 1339 O O . VAL A 1 173 ? 4.935 3.508 -12.219 1.00 92.38 173 VAL A O 1
ATOM 1342 N N . GLY A 1 174 ? 5.912 2.168 -13.731 1.00 89.69 174 GLY A N 1
ATOM 1343 C CA . GLY A 1 174 ? 6.233 1.098 -12.793 1.00 89.69 174 GLY A CA 1
ATO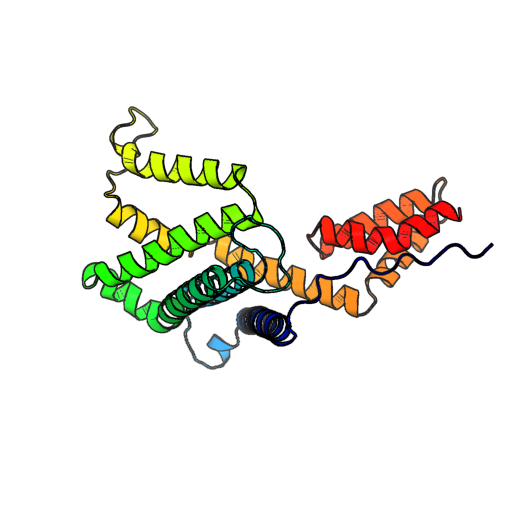M 1344 C C . GLY A 1 174 ? 7.542 1.252 -12.021 1.00 89.69 174 GLY A C 1
ATOM 1345 O O . GLY A 1 174 ? 7.700 0.565 -11.015 1.00 89.69 174 GLY A O 1
ATOM 1346 N N . PHE A 1 175 ? 8.475 2.104 -12.455 1.00 90.56 175 PHE A N 1
ATOM 1347 C CA . PHE A 1 175 ? 9.775 2.258 -11.787 1.00 90.56 175 PHE A CA 1
ATOM 1348 C C . PHE A 1 175 ? 10.193 3.714 -11.552 1.00 90.56 175 PHE A C 1
ATOM 1350 O O . PHE A 1 175 ? 10.947 3.978 -10.615 1.00 90.56 175 PHE A O 1
ATOM 1357 N N . ASP A 1 176 ? 9.697 4.668 -12.343 1.00 89.75 176 ASP A N 1
ATOM 1358 C CA . ASP A 1 176 ? 10.116 6.061 -12.207 1.00 89.75 176 ASP A CA 1
ATOM 1359 C C . ASP A 1 176 ? 9.700 6.642 -10.836 1.00 89.75 176 ASP A C 1
ATOM 1361 O O . ASP A 1 176 ? 8.541 6.497 -10.416 1.00 89.75 176 ASP A O 1
ATOM 1365 N N . PRO A 1 177 ? 10.612 7.338 -10.130 1.00 87.44 177 PRO A N 1
ATOM 1366 C CA . PRO A 1 177 ? 10.310 7.997 -8.859 1.00 87.44 177 PRO A CA 1
ATOM 1367 C C . PRO A 1 177 ? 9.184 9.038 -8.922 1.00 87.44 177 PRO A C 1
ATOM 1369 O O . PRO A 1 177 ? 8.613 9.388 -7.892 1.00 87.44 177 PRO A O 1
ATOM 1372 N N . SER A 1 178 ? 8.867 9.564 -10.106 1.00 88.00 178 SER A N 1
ATOM 1373 C CA . SER A 1 178 ? 7.782 10.529 -10.304 1.00 88.00 178 SER A CA 1
ATOM 1374 C C . SER A 1 178 ? 6.408 9.885 -10.515 1.00 88.00 178 SER A C 1
ATOM 1376 O O . SER A 1 178 ? 5.402 10.587 -10.428 1.00 88.00 178 SER A O 1
ATOM 1378 N N . ALA A 1 179 ? 6.343 8.569 -10.741 1.00 90.75 179 ALA A N 1
ATOM 1379 C CA . ALA A 1 179 ? 5.101 7.848 -11.000 1.00 90.75 179 ALA A CA 1
ATOM 1380 C C . ALA A 1 179 ? 4.581 7.120 -9.747 1.00 90.75 179 ALA A C 1
ATOM 1382 O O . ALA A 1 179 ? 4.111 7.766 -8.810 1.00 90.75 179 ALA A O 1
ATOM 1383 N N . VAL A 1 180 ? 4.632 5.782 -9.697 1.00 92.31 180 VAL A N 1
ATOM 1384 C CA . VAL A 1 180 ? 4.110 5.005 -8.554 1.00 92.31 180 VAL A CA 1
ATOM 1385 C C . VAL A 1 180 ? 4.883 5.298 -7.263 1.00 92.31 180 VAL A C 1
ATOM 1387 O O . VAL A 1 180 ? 4.275 5.398 -6.198 1.00 92.31 180 VAL A O 1
ATOM 1390 N N . PHE A 1 181 ? 6.200 5.501 -7.343 1.00 92.44 181 PHE A N 1
ATOM 1391 C CA . PHE A 1 181 ? 7.071 5.766 -6.188 1.00 92.44 181 PHE A CA 1
ATOM 1392 C C . PHE A 1 181 ? 7.152 7.250 -5.802 1.00 92.44 181 PHE A C 1
ATOM 1394 O O . PHE A 1 181 ? 8.210 7.744 -5.411 1.00 92.44 181 PHE A O 1
ATOM 1401 N N . SER A 1 182 ? 6.027 7.955 -5.909 1.00 92.88 182 SER A N 1
ATOM 1402 C CA . SER A 1 182 ? 5.928 9.394 -5.668 1.00 92.88 182 SER A CA 1
ATOM 1403 C C . SER A 1 182 ? 5.150 9.731 -4.387 1.00 92.88 182 SER A C 1
ATOM 1405 O O . SER A 1 182 ? 4.834 8.874 -3.553 1.00 92.88 182 SER A O 1
ATOM 1407 N N . THR A 1 183 ? 4.842 11.016 -4.209 1.00 92.69 183 THR A N 1
ATOM 1408 C CA . THR A 1 183 ? 4.204 11.587 -3.016 1.00 92.69 183 THR A CA 1
ATOM 1409 C C . THR A 1 183 ? 2.948 10.848 -2.528 1.00 92.69 183 THR A C 1
ATOM 1411 O O . THR A 1 183 ? 2.849 10.647 -1.319 1.00 92.69 183 THR A O 1
ATOM 1414 N N . PRO A 1 184 ? 2.003 10.385 -3.374 1.00 93.31 184 PRO A N 1
ATOM 1415 C CA . PRO A 1 184 ? 0.820 9.669 -2.892 1.00 93.31 184 PRO A CA 1
ATOM 1416 C C . PRO A 1 184 ? 1.163 8.377 -2.140 1.00 93.31 184 PRO A C 1
ATOM 1418 O O . PRO A 1 184 ? 0.594 8.109 -1.080 1.00 93.31 184 PRO A O 1
ATOM 1421 N N . LEU A 1 185 ? 2.134 7.602 -2.638 1.00 94.81 185 LEU A N 1
ATOM 1422 C CA . LEU A 1 185 ? 2.601 6.389 -1.964 1.00 94.81 185 LEU A CA 1
ATOM 1423 C C . LEU A 1 185 ? 3.384 6.732 -0.691 1.00 94.81 185 LEU A C 1
ATOM 1425 O O . LEU A 1 185 ? 3.234 6.052 0.326 1.00 94.81 185 LEU A O 1
ATOM 1429 N N . ALA A 1 186 ? 4.160 7.819 -0.709 1.00 93.19 186 ALA A N 1
ATOM 1430 C CA . ALA A 1 186 ? 4.841 8.334 0.478 1.00 93.19 186 ALA A CA 1
ATOM 1431 C C . ALA A 1 186 ? 3.844 8.672 1.599 1.00 93.19 186 ALA A C 1
ATOM 1433 O O . ALA A 1 186 ? 3.987 8.208 2.728 1.00 93.19 186 ALA A O 1
ATOM 1434 N N . VAL A 1 187 ? 2.794 9.433 1.279 1.00 94.00 187 VAL A N 1
ATOM 1435 C CA . VAL A 1 187 ? 1.748 9.820 2.235 1.00 94.00 187 VAL A CA 1
ATOM 1436 C C . VAL A 1 187 ? 1.019 8.581 2.760 1.00 94.00 187 VAL A C 1
ATOM 1438 O O . VAL A 1 187 ? 0.824 8.453 3.968 1.00 94.00 187 VAL A O 1
ATOM 1441 N N . ALA A 1 188 ? 0.682 7.623 1.893 1.00 92.94 188 ALA A N 1
ATOM 1442 C CA . ALA A 1 188 ? 0.024 6.386 2.310 1.00 92.94 188 ALA A CA 1
ATOM 1443 C C . ALA A 1 188 ? 0.874 5.555 3.295 1.00 92.94 188 ALA A C 1
ATOM 1445 O O . ALA A 1 188 ? 0.357 5.024 4.276 1.00 92.94 188 ALA A O 1
ATOM 1446 N N . THR A 1 189 ? 2.181 5.452 3.049 1.00 93.38 189 THR A N 1
ATOM 1447 C CA . THR A 1 189 ? 3.081 4.545 3.783 1.00 93.38 189 THR A CA 1
ATOM 1448 C C . THR A 1 189 ? 3.737 5.165 5.010 1.00 93.38 189 THR A C 1
ATOM 1450 O O . THR A 1 189 ? 4.105 4.436 5.928 1.00 93.38 189 THR A O 1
ATOM 1453 N N . VAL A 1 190 ? 3.907 6.486 5.047 1.00 91.06 190 VAL A N 1
ATOM 1454 C CA . VAL A 1 190 ? 4.527 7.194 6.179 1.00 91.06 190 VAL A CA 1
ATOM 1455 C C . VAL A 1 190 ? 3.465 7.748 7.120 1.00 91.06 190 VAL A C 1
ATOM 1457 O O . VAL A 1 190 ? 3.597 7.608 8.331 1.00 91.06 190 VAL A O 1
ATOM 1460 N N . ILE A 1 191 ? 2.407 8.344 6.561 1.00 90.69 191 ILE A N 1
ATOM 1461 C CA . ILE A 1 191 ? 1.412 9.103 7.321 1.00 90.69 191 ILE A CA 1
ATOM 1462 C C . ILE A 1 191 ? 0.197 8.220 7.607 1.00 90.69 191 ILE A C 1
ATOM 1464 O O . ILE A 1 191 ? -0.075 7.890 8.760 1.00 90.69 191 ILE A O 1
ATOM 1468 N N . VAL A 1 192 ? -0.518 7.785 6.564 1.00 91.31 192 VAL A N 1
ATOM 1469 C CA . VAL A 1 192 ? -1.800 7.071 6.721 1.00 91.31 192 VAL A CA 1
ATOM 1470 C C . VAL A 1 192 ? -1.624 5.762 7.489 1.00 91.31 192 VAL A C 1
ATOM 1472 O O . VAL A 1 192 ? -2.407 5.479 8.394 1.00 91.31 192 VAL A O 1
ATOM 1475 N N . LEU A 1 193 ? -0.585 4.980 7.177 1.00 90.88 193 LEU A N 1
ATOM 1476 C CA . LEU A 1 193 ? -0.325 3.722 7.877 1.00 90.88 193 LEU A CA 1
ATOM 1477 C C . LEU A 1 193 ? -0.117 3.929 9.385 1.00 90.88 193 LEU A C 1
ATOM 1479 O O . LEU A 1 193 ? -0.689 3.190 10.186 1.00 90.88 193 LEU A O 1
ATOM 1483 N N . LEU A 1 194 ? 0.668 4.939 9.767 1.00 89.94 194 LEU A N 1
ATOM 1484 C CA . LEU A 1 194 ? 0.978 5.231 11.164 1.00 89.94 194 LEU A CA 1
ATOM 1485 C C . LEU A 1 194 ? -0.262 5.717 11.926 1.00 89.94 194 LEU A C 1
ATOM 1487 O O . LEU A 1 194 ? -0.509 5.264 13.042 1.00 89.94 194 LEU A O 1
ATOM 1491 N N . PHE A 1 195 ? -1.083 6.569 11.302 1.00 88.38 195 PHE A N 1
ATOM 1492 C CA . PHE A 1 195 ? -2.367 6.995 11.865 1.00 88.38 195 PHE A CA 1
ATOM 1493 C C . PHE A 1 195 ? -3.309 5.815 12.105 1.00 88.38 195 PHE A C 1
ATOM 1495 O O . PHE A 1 195 ? -3.866 5.687 13.193 1.00 88.38 195 PHE A O 1
ATOM 1502 N N . VAL A 1 196 ? -3.447 4.912 11.128 1.00 87.56 196 VAL A N 1
ATOM 1503 C CA . VAL A 1 196 ? -4.276 3.709 11.286 1.00 87.56 196 VAL A CA 1
ATOM 1504 C C . VAL A 1 196 ? -3.717 2.810 12.388 1.00 87.56 196 VAL A C 1
ATOM 1506 O O . VAL A 1 196 ? -4.484 2.320 13.214 1.00 87.56 196 VAL A O 1
ATOM 1509 N N . PHE A 1 197 ? -2.397 2.618 12.448 1.00 88.00 197 PHE A N 1
ATOM 1510 C CA . PHE A 1 197 ? -1.753 1.823 13.493 1.00 88.00 197 PHE A CA 1
ATOM 1511 C C . PHE A 1 197 ? -2.019 2.391 14.894 1.00 88.00 197 PHE A C 1
ATOM 1513 O O . PHE A 1 197 ? -2.506 1.664 15.760 1.00 88.00 197 PHE A O 1
ATOM 1520 N N . PHE A 1 198 ? -1.782 3.687 15.113 1.00 85.94 198 PHE A N 1
ATOM 1521 C CA . PHE A 1 198 ? -2.061 4.327 16.401 1.00 85.94 198 PHE A CA 1
ATOM 1522 C C . PHE A 1 198 ? -3.551 4.364 16.731 1.00 85.94 198 PHE A C 1
ATOM 1524 O O . PHE A 1 198 ? -3.912 4.177 17.890 1.00 85.94 198 PHE A O 1
ATOM 1531 N N . GLY A 1 199 ? -4.424 4.540 15.738 1.00 84.56 199 GLY A N 1
ATOM 1532 C CA . GLY A 1 199 ? -5.869 4.466 15.938 1.00 84.56 199 GLY A CA 1
ATOM 1533 C C . GLY A 1 199 ? -6.315 3.091 16.439 1.00 84.56 199 GLY A C 1
ATOM 1534 O O . GLY A 1 199 ? -7.107 3.001 17.377 1.00 84.56 199 GLY A O 1
ATOM 1535 N N . GLN A 1 200 ? -5.760 2.015 15.873 1.00 84.25 200 GLN A N 1
ATOM 1536 C CA . GLN A 1 200 ? -6.016 0.651 16.346 1.00 84.25 200 GLN A CA 1
ATOM 1537 C C . GLN A 1 200 ? -5.384 0.383 17.720 1.00 84.25 200 GLN A C 1
ATOM 1539 O O . GLN A 1 200 ? -6.009 -0.265 18.556 1.00 84.25 200 GLN A O 1
ATOM 1544 N N . LEU A 1 201 ? -4.188 0.918 17.988 1.00 87.31 201 LEU A N 1
ATOM 1545 C CA . LEU A 1 201 ? -3.530 0.801 19.292 1.00 87.31 201 LEU A CA 1
ATOM 1546 C C . LEU A 1 201 ? -4.328 1.505 20.399 1.00 87.31 201 LEU A C 1
ATOM 1548 O O . LEU A 1 201 ? -4.571 0.911 21.446 1.00 87.31 201 LEU A O 1
ATOM 1552 N N . LEU A 1 202 ? -4.782 2.739 20.156 1.00 85.69 202 LEU A N 1
ATOM 1553 C CA . LEU A 1 202 ? -5.645 3.490 21.070 1.00 85.69 202 LEU A CA 1
ATOM 1554 C C . LEU A 1 202 ? -6.929 2.713 21.360 1.00 85.69 202 LEU A C 1
ATOM 1556 O O . LEU A 1 202 ? -7.384 2.660 22.501 1.00 85.69 202 LEU A O 1
ATOM 1560 N N . PHE A 1 203 ? -7.507 2.091 20.333 1.00 78.69 203 PHE A N 1
ATOM 1561 C CA . PHE A 1 203 ? -8.710 1.295 20.502 1.00 78.69 203 PHE A CA 1
ATOM 1562 C C . PHE A 1 203 ? -8.462 0.041 21.349 1.00 78.69 203 PHE A C 1
ATOM 1564 O O . PHE A 1 203 ? -9.210 -0.211 22.293 1.00 78.69 203 PHE A O 1
ATOM 1571 N N . ALA A 1 204 ? -7.380 -0.691 21.077 1.00 83.81 204 ALA A N 1
ATOM 1572 C CA . ALA A 1 204 ? -6.973 -1.850 21.868 1.00 83.81 204 ALA A CA 1
ATOM 1573 C C . ALA A 1 204 ? -6.654 -1.488 23.332 1.00 83.81 204 ALA A C 1
ATOM 1575 O O . ALA A 1 204 ? -6.891 -2.294 24.226 1.00 83.81 204 ALA A O 1
ATOM 1576 N N . ALA A 1 205 ? -6.180 -0.265 23.586 1.00 87.88 205 ALA A N 1
ATOM 1577 C CA . ALA A 1 205 ? -5.927 0.265 24.925 1.00 87.88 205 ALA A CA 1
ATOM 1578 C C . ALA A 1 205 ? -7.195 0.735 25.674 1.00 87.88 205 ALA A C 1
ATOM 1580 O O . ALA A 1 205 ? -7.090 1.233 26.791 1.00 87.88 205 ALA A O 1
ATOM 1581 N N . GLY A 1 206 ? -8.392 0.604 25.085 1.00 84.38 206 GLY A N 1
ATOM 1582 C CA . GLY A 1 206 ? -9.657 1.020 25.705 1.00 84.38 206 GLY A CA 1
ATOM 1583 C C . GLY A 1 206 ? -10.113 2.441 25.353 1.00 84.38 206 GLY A C 1
ATOM 1584 O O . GLY A 1 206 ? -11.121 2.915 25.881 1.00 84.38 206 GLY A O 1
ATOM 1585 N N . GLY A 1 207 ? -9.445 3.117 24.413 1.00 83.19 207 GLY A N 1
ATOM 1586 C CA . GLY A 1 207 ? -9.801 4.471 23.982 1.00 83.19 207 GLY A CA 1
ATOM 1587 C C . GLY A 1 207 ? -11.223 4.596 23.422 1.00 83.19 207 GLY A C 1
ATOM 1588 O O . GLY A 1 207 ? -11.825 5.658 23.524 1.00 83.19 207 GLY A O 1
ATOM 1589 N N . GLY A 1 208 ? -11.811 3.517 22.893 1.00 79.12 208 GLY A N 1
ATOM 1590 C CA . GLY A 1 208 ? -13.207 3.526 22.436 1.00 79.12 208 GLY A CA 1
ATOM 1591 C C . GLY A 1 208 ? -14.220 3.780 23.560 1.00 79.12 208 GLY A C 1
ATOM 1592 O O . GLY A 1 208 ? -15.167 4.548 23.373 1.00 79.12 208 GLY A O 1
ATOM 1593 N N . ALA A 1 209 ? -13.997 3.187 24.738 1.00 81.12 209 ALA A N 1
ATOM 1594 C CA . ALA A 1 209 ? -14.825 3.436 25.917 1.00 81.12 209 ALA A CA 1
ATOM 1595 C C . ALA A 1 209 ? -14.623 4.872 26.417 1.00 81.12 209 ALA A C 1
ATOM 1597 O O . ALA A 1 209 ? -15.596 5.600 26.573 1.00 81.12 209 ALA A O 1
ATOM 1598 N N . PHE A 1 210 ? -13.368 5.323 26.506 1.00 87.00 210 PHE A N 1
ATOM 1599 C CA . PHE A 1 210 ? -13.033 6.700 26.880 1.00 87.00 210 PHE A CA 1
ATOM 1600 C C . PHE A 1 210 ? -13.709 7.753 25.983 1.00 87.00 210 PHE A C 1
ATOM 1602 O O . PHE A 1 210 ? -14.286 8.716 26.483 1.00 87.00 210 PHE A O 1
ATOM 1609 N N . LEU A 1 211 ? -13.688 7.569 24.657 1.00 85.44 211 LEU A N 1
ATOM 1610 C CA . LEU A 1 211 ? -14.351 8.488 23.723 1.00 85.44 211 LEU A CA 1
ATOM 1611 C C . LEU A 1 211 ? -15.877 8.474 23.881 1.00 85.44 211 LEU A C 1
ATOM 1613 O O . LEU A 1 211 ? -16.523 9.511 23.722 1.00 85.44 211 LEU A O 1
ATOM 1617 N N . THR A 1 212 ? -16.453 7.317 24.215 1.00 83.00 212 THR A N 1
ATOM 1618 C CA . THR A 1 212 ? -17.886 7.198 24.509 1.00 83.00 212 THR A CA 1
ATOM 1619 C C . THR A 1 212 ? -18.231 7.924 25.807 1.00 83.00 212 THR A C 1
ATOM 1621 O O . THR A 1 212 ? -19.182 8.702 25.828 1.00 83.00 212 THR A O 1
ATOM 1624 N N . ASP A 1 213 ? -17.435 7.745 26.860 1.00 88.06 213 ASP A N 1
ATOM 1625 C CA . ASP A 1 213 ? -17.617 8.417 28.150 1.00 88.06 213 ASP A CA 1
ATOM 1626 C C . ASP A 1 213 ? -17.487 9.938 28.016 1.00 88.06 213 ASP A C 1
ATOM 1628 O O . ASP A 1 213 ? -18.294 10.688 28.566 1.00 88.06 213 ASP A O 1
ATOM 1632 N N . LEU A 1 214 ? -16.537 10.407 27.202 1.00 88.88 214 LEU A N 1
ATOM 1633 C CA . LEU A 1 214 ? -16.386 11.823 26.875 1.00 88.88 214 LEU A CA 1
ATOM 1634 C C . LEU A 1 214 ? -17.617 12.370 26.134 1.00 88.88 214 LEU A C 1
ATOM 1636 O O . LEU A 1 214 ? -18.121 13.445 26.467 1.00 88.88 214 LEU A O 1
ATOM 1640 N N . ALA A 1 215 ? -18.147 11.622 25.162 1.00 88.00 215 ALA A N 1
ATOM 1641 C CA . ALA A 1 215 ? -19.369 11.993 24.452 1.00 88.00 215 ALA A CA 1
ATOM 1642 C C . ALA A 1 215 ? -20.598 12.013 25.383 1.00 88.00 215 ALA A C 1
ATOM 1644 O O . ALA A 1 215 ? -21.440 12.914 25.274 1.00 88.00 215 ALA A O 1
ATOM 1645 N N . MET A 1 216 ? -20.681 11.070 26.332 1.00 87.81 216 MET A N 1
ATOM 1646 C CA . MET A 1 216 ? -21.698 11.042 27.393 1.00 87.81 216 MET A CA 1
ATOM 1647 C C . MET A 1 216 ? -21.601 12.257 28.309 1.00 87.81 216 MET A C 1
ATOM 1649 O O . MET A 1 216 ? -22.618 12.904 28.560 1.00 87.81 216 MET A O 1
ATOM 1653 N N . ALA A 1 217 ? -20.398 12.621 28.748 1.00 90.12 217 ALA A N 1
ATOM 1654 C CA . ALA A 1 217 ? -20.181 13.807 29.567 1.00 90.12 217 ALA A CA 1
ATOM 1655 C C . ALA A 1 217 ? -20.589 15.096 28.831 1.00 90.12 217 ALA A C 1
ATOM 1657 O O . ALA A 1 217 ? -21.237 15.961 29.421 1.00 90.12 217 ALA A O 1
ATOM 1658 N N . ALA A 1 218 ? -20.271 15.200 27.537 1.00 89.81 218 ALA A N 1
ATOM 1659 C CA . ALA A 1 218 ? -20.560 16.386 26.733 1.00 89.81 218 ALA A CA 1
ATOM 1660 C C . ALA A 1 218 ? -22.047 16.537 26.360 1.00 89.81 218 ALA A C 1
ATOM 1662 O O . ALA A 1 218 ? -22.562 17.653 26.316 1.00 89.81 218 ALA A O 1
ATOM 1663 N N . THR A 1 219 ? -22.748 15.436 26.059 1.00 89.00 219 THR A N 1
ATOM 1664 C CA . THR A 1 219 ? -24.079 15.500 25.417 1.00 89.00 219 THR A CA 1
ATOM 1665 C C . THR A 1 219 ? -25.178 14.686 26.101 1.00 89.00 219 THR A C 1
ATOM 1667 O O . THR A 1 219 ? -26.353 14.852 25.759 1.00 89.00 219 THR A O 1
ATOM 1670 N N . GLY A 1 220 ? -24.850 13.868 27.104 1.00 83.69 220 GLY A N 1
ATOM 1671 C CA . GLY A 1 220 ? -25.778 12.909 27.712 1.00 83.69 220 GLY A CA 1
ATOM 1672 C C . GLY A 1 220 ? -26.968 13.530 28.444 1.00 83.69 220 GLY A C 1
ATOM 1673 O O . GLY A 1 220 ? -28.029 12.920 28.506 1.00 83.69 220 GLY A O 1
ATOM 1674 N N . ARG A 1 221 ? -26.842 14.769 28.935 1.00 85.12 221 ARG A N 1
ATOM 1675 C CA . ARG A 1 221 ? -27.939 15.507 29.598 1.00 85.12 221 ARG A CA 1
ATOM 1676 C C . ARG A 1 221 ? -28.875 16.239 28.633 1.00 85.12 221 ARG A C 1
ATOM 1678 O O . ARG A 1 221 ? -29.858 16.837 29.061 1.00 85.12 221 ARG A O 1
ATOM 1685 N N . SER A 1 222 ? -28.562 16.253 27.340 1.00 84.94 222 SER A N 1
ATOM 1686 C CA . SER A 1 222 ? -29.356 16.988 26.356 1.00 84.94 222 SER A CA 1
ATOM 1687 C C . SER A 1 222 ? -30.535 16.155 25.839 1.00 84.94 222 SER A C 1
ATOM 1689 O O . SER A 1 222 ? -30.482 14.926 25.823 1.00 84.94 222 SER A O 1
ATOM 1691 N N . ARG A 1 223 ? -31.613 16.809 25.373 1.00 85.06 223 ARG A N 1
ATOM 1692 C CA . ARG A 1 223 ? -32.707 16.113 24.664 1.00 85.06 223 ARG A CA 1
ATOM 1693 C C . ARG A 1 223 ? -32.134 15.318 23.486 1.00 85.06 223 ARG A C 1
ATOM 1695 O O . ARG A 1 223 ? -31.396 15.886 22.673 1.00 85.06 223 ARG A O 1
ATOM 1702 N N . GLY A 1 224 ? -32.483 14.032 23.411 1.00 85.50 224 GLY A N 1
ATOM 1703 C CA . GLY A 1 224 ? -31.910 13.088 22.445 1.00 85.50 224 GLY A CA 1
ATOM 1704 C C . GLY A 1 224 ? -30.467 12.679 22.767 1.00 85.50 224 GLY A C 1
ATOM 1705 O O . GLY A 1 224 ? -29.690 12.438 21.845 1.00 85.50 224 GLY A O 1
ATOM 1706 N N . GLY A 1 225 ? -30.091 12.655 24.052 1.00 85.62 225 GLY A N 1
ATOM 1707 C CA . GLY A 1 225 ? -28.724 12.413 24.519 1.00 85.62 225 GLY A CA 1
ATOM 1708 C C . GLY A 1 225 ? -28.084 11.170 23.905 1.00 85.62 225 GLY A C 1
ATOM 1709 O O . GLY A 1 225 ? -26.985 11.271 23.374 1.00 85.62 225 GLY A O 1
ATOM 1710 N N . SER A 1 226 ? -28.788 10.036 23.860 1.00 85.81 226 SER A N 1
ATOM 1711 C CA . SER A 1 226 ? -28.291 8.787 23.256 1.00 85.81 226 SER A CA 1
ATOM 1712 C C . SER A 1 226 ? -27.895 8.946 21.778 1.00 85.81 226 SER A C 1
ATOM 1714 O O . SER A 1 226 ? -26.828 8.486 21.373 1.00 85.81 226 SER A O 1
ATOM 1716 N N . ALA A 1 227 ? -28.694 9.666 20.984 1.00 87.38 227 ALA A N 1
ATOM 1717 C CA . ALA A 1 227 ? -28.396 9.941 19.577 1.00 87.38 227 ALA A CA 1
ATOM 1718 C C . ALA A 1 227 ? -27.202 10.898 19.403 1.00 87.38 227 ALA A C 1
ATOM 1720 O O . ALA A 1 227 ? -26.365 10.704 18.521 1.00 87.38 227 ALA A O 1
ATOM 1721 N N . LYS A 1 228 ? -27.085 11.916 20.262 1.00 89.19 228 LYS A N 1
ATOM 1722 C CA . LYS A 1 228 ? -25.958 12.863 20.229 1.00 89.19 228 LYS A CA 1
ATOM 1723 C C . LYS A 1 228 ? -24.652 12.226 20.691 1.00 89.19 228 LYS A C 1
ATOM 1725 O O . LYS A 1 228 ? -23.625 12.469 20.067 1.00 89.19 228 LYS A O 1
ATOM 1730 N N . ILE A 1 229 ? -24.699 11.358 21.701 1.00 88.50 229 ILE A N 1
ATOM 1731 C CA . ILE A 1 229 ? -23.554 10.553 22.143 1.00 88.50 229 ILE A CA 1
ATOM 1732 C C . ILE A 1 229 ? -23.051 9.693 20.986 1.00 88.50 229 ILE A C 1
ATOM 1734 O O . ILE A 1 229 ? -21.851 9.665 20.724 1.00 88.50 229 ILE A O 1
ATOM 1738 N N . ALA A 1 230 ? -23.962 9.042 20.257 1.00 87.62 230 ALA A N 1
ATOM 1739 C CA . ALA A 1 230 ? -23.599 8.224 19.108 1.00 87.62 230 ALA A CA 1
ATOM 1740 C C . ALA A 1 230 ? -22.926 9.045 18.000 1.00 87.62 230 ALA A C 1
ATOM 1742 O O . ALA A 1 230 ? -21.903 8.632 17.455 1.00 87.62 230 ALA A O 1
ATOM 1743 N N . LEU A 1 231 ? -23.463 10.230 17.700 1.00 89.00 231 LEU A N 1
ATOM 1744 C CA . LEU A 1 231 ? -22.935 11.097 16.652 1.00 89.00 231 LEU A CA 1
ATOM 1745 C C . LEU A 1 231 ? -21.571 11.694 17.025 1.00 89.00 231 LEU A C 1
ATOM 1747 O O . LEU A 1 231 ? -20.646 11.639 16.218 1.00 89.00 231 LEU A O 1
ATOM 1751 N N . VAL A 1 232 ? -21.413 12.197 18.254 1.00 90.12 232 VAL A N 1
ATOM 1752 C CA . VAL A 1 232 ? -20.137 12.746 18.748 1.00 90.12 232 VAL A CA 1
ATOM 1753 C C . VAL A 1 232 ? -19.089 11.644 18.910 1.00 90.12 232 VAL A C 1
ATOM 1755 O O . VAL A 1 232 ? -17.967 11.807 18.440 1.00 90.12 232 VAL A O 1
ATOM 1758 N N . GLY A 1 233 ? -19.449 10.498 19.493 1.00 87.75 233 GLY A N 1
ATOM 1759 C CA . GLY A 1 233 ? -18.549 9.350 19.632 1.00 87.75 233 GLY A CA 1
ATOM 1760 C C . GLY A 1 233 ? -18.074 8.816 18.278 1.00 87.75 233 GLY A C 1
ATOM 1761 O O . GLY A 1 233 ? -16.881 8.586 18.094 1.00 87.75 233 GLY A O 1
ATOM 1762 N N . SER A 1 234 ? -18.979 8.706 17.298 1.00 87.31 234 SER A N 1
ATOM 1763 C CA . SER A 1 234 ? -18.642 8.339 15.914 1.00 87.31 234 SER A CA 1
ATOM 1764 C C . SER A 1 234 ? -17.793 9.389 15.206 1.00 87.31 234 SER A C 1
ATOM 1766 O O . SER A 1 234 ? -16.875 9.026 14.474 1.00 87.31 234 SER A O 1
ATOM 1768 N N . ALA A 1 235 ? -18.042 10.681 15.428 1.00 89.00 235 ALA A N 1
ATOM 1769 C CA . ALA A 1 235 ? -17.215 11.740 14.857 1.00 89.00 235 ALA A CA 1
ATOM 1770 C C . ALA A 1 235 ? -15.784 11.697 15.419 1.00 89.00 235 ALA A C 1
ATOM 1772 O O . ALA A 1 235 ? -14.817 11.733 14.655 1.00 89.00 235 ALA A O 1
ATOM 1773 N N . LEU A 1 236 ? -15.638 11.547 16.741 1.00 87.69 236 LEU A N 1
ATOM 1774 C CA . LEU A 1 236 ? -14.340 11.412 17.407 1.00 87.69 236 LEU A CA 1
ATOM 1775 C C . LEU A 1 236 ? -13.599 10.150 16.945 1.00 87.69 236 LEU A C 1
ATOM 1777 O O . LEU A 1 236 ? -12.433 10.222 16.559 1.00 87.69 236 LEU A O 1
ATOM 1781 N N . PHE A 1 237 ? -14.282 9.002 16.910 1.00 82.88 237 PHE A N 1
ATOM 1782 C CA . PHE A 1 237 ? -13.687 7.747 16.454 1.00 82.88 237 PHE A CA 1
ATOM 1783 C C . PHE A 1 237 ? -13.336 7.778 14.961 1.00 82.88 237 PHE A C 1
ATOM 1785 O O . PHE A 1 237 ? -12.272 7.306 14.555 1.00 82.88 237 PHE A O 1
ATOM 1792 N N . GLY A 1 238 ? -14.207 8.347 14.130 1.00 83.44 238 GLY A N 1
ATOM 1793 C CA . GLY A 1 238 ? -13.987 8.506 12.696 1.00 83.44 238 GLY A CA 1
ATOM 1794 C C . GLY A 1 238 ? -12.763 9.366 12.392 1.00 83.44 238 GLY A C 1
ATOM 1795 O O . GLY A 1 238 ? -11.972 9.007 11.521 1.00 83.44 238 GLY A O 1
ATOM 1796 N N . SER A 1 239 ? -12.565 10.437 13.165 1.00 86.19 239 SER A N 1
ATOM 1797 C CA . SER A 1 239 ? -11.438 11.365 12.999 1.00 86.19 239 SER A CA 1
ATOM 1798 C C . SER A 1 239 ? -10.083 10.709 13.276 1.00 86.19 239 SER A C 1
ATOM 1800 O O . SER A 1 239 ? -9.090 11.073 12.656 1.00 86.19 239 SER A O 1
ATOM 1802 N N . ILE A 1 240 ? -10.039 9.723 14.178 1.00 82.25 240 ILE A N 1
ATOM 1803 C CA . ILE A 1 240 ? -8.800 9.031 14.557 1.00 82.25 240 ILE A CA 1
ATOM 1804 C C . ILE A 1 240 ? -8.575 7.778 13.705 1.00 82.25 240 ILE A C 1
ATOM 1806 O O . ILE A 1 240 ? -7.472 7.531 13.228 1.00 82.25 240 ILE A O 1
ATOM 1810 N N . SER A 1 241 ? -9.615 6.961 13.523 1.00 76.25 241 SER A N 1
ATOM 1811 C CA . SER A 1 241 ? -9.486 5.652 12.868 1.00 76.25 241 SER A CA 1
ATOM 1812 C C . SER A 1 241 ? -9.350 5.736 11.347 1.00 76.25 241 SER A C 1
ATOM 1814 O O . SER A 1 241 ? -8.881 4.777 10.732 1.00 76.25 241 SER A O 1
ATOM 1816 N N . GLY A 1 242 ? -9.807 6.834 10.727 1.00 72.69 242 GLY A N 1
ATOM 1817 C CA . GLY A 1 242 ? -9.748 7.043 9.277 1.00 72.69 242 GLY A CA 1
ATOM 1818 C C . GLY A 1 242 ? -10.496 5.986 8.449 1.00 72.69 242 GLY A C 1
ATOM 1819 O O . GLY A 1 242 ? -10.292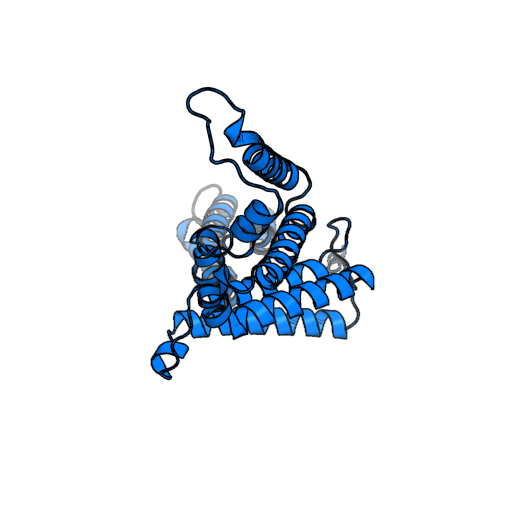 5.893 7.240 1.00 72.69 242 GLY A O 1
ATOM 1820 N N . SER A 1 243 ? -11.341 5.157 9.075 1.00 76.06 243 SER A N 1
ATOM 1821 C CA . SER A 1 243 ? -11.989 4.009 8.436 1.00 76.06 243 SER A CA 1
ATOM 1822 C C . SER A 1 243 ? -13.477 3.965 8.756 1.00 76.06 243 SER A C 1
ATOM 1824 O O . SER A 1 243 ? -13.874 3.670 9.881 1.00 76.06 243 SER A O 1
ATOM 1826 N N . ALA A 1 244 ? -14.312 4.179 7.734 1.00 76.12 244 ALA A N 1
ATOM 1827 C CA . ALA A 1 244 ? -15.769 4.117 7.867 1.00 76.12 244 ALA A CA 1
ATOM 1828 C C . ALA A 1 244 ? -16.258 2.731 8.327 1.00 76.12 244 ALA A C 1
ATOM 1830 O O . ALA A 1 244 ? -17.120 2.636 9.197 1.00 76.12 244 ALA A O 1
ATOM 1831 N N . VAL A 1 245 ? -15.667 1.649 7.802 1.00 75.00 245 VAL A N 1
ATOM 1832 C CA . VAL A 1 245 ? -16.023 0.273 8.195 1.00 75.00 245 VAL A CA 1
ATOM 1833 C C . VAL A 1 245 ? -15.640 0.007 9.651 1.00 75.00 245 VAL A C 1
ATOM 1835 O O . VAL A 1 245 ? -16.445 -0.539 10.401 1.00 75.00 245 VAL A O 1
ATOM 1838 N N . SER A 1 246 ? -14.440 0.429 10.072 1.00 74.69 246 SER A N 1
ATOM 1839 C CA . SER A 1 246 ? -14.021 0.307 11.475 1.00 74.69 246 SER A CA 1
ATOM 1840 C C . SER A 1 246 ? -14.929 1.123 12.387 1.00 74.69 246 SER A C 1
ATOM 1842 O O . SER A 1 246 ? -15.272 0.655 13.468 1.00 74.69 246 SER A O 1
ATOM 1844 N N . ASN A 1 247 ? -15.334 2.316 11.945 1.00 82.81 247 ASN A N 1
ATOM 1845 C CA . ASN A 1 247 ? -16.188 3.212 12.709 1.00 82.81 247 ASN A CA 1
ATOM 1846 C C . ASN A 1 247 ? -17.549 2.580 12.998 1.00 82.81 247 ASN A C 1
ATOM 1848 O O . ASN A 1 247 ? -17.925 2.474 14.160 1.00 82.81 247 ASN A O 1
ATOM 1852 N N . VAL A 1 248 ? -18.240 2.056 11.981 1.00 81.50 248 VAL A N 1
ATOM 1853 C CA . VAL A 1 248 ? -19.561 1.429 12.163 1.00 81.50 248 VAL A CA 1
ATOM 1854 C C . VAL A 1 248 ? -19.483 0.174 13.035 1.00 81.50 248 VAL A C 1
ATOM 1856 O O . VAL A 1 248 ? -20.299 0.014 13.939 1.00 81.50 248 VAL A O 1
ATOM 1859 N N . VAL A 1 249 ? -18.496 -0.701 12.808 1.00 77.94 249 VAL A N 1
ATOM 1860 C CA . VAL A 1 249 ? -18.344 -1.941 13.595 1.00 77.94 249 VAL A CA 1
ATOM 1861 C C . VAL A 1 249 ? -18.034 -1.632 15.058 1.00 77.94 249 VAL A C 1
ATOM 1863 O O . VAL A 1 249 ? -18.539 -2.297 15.953 1.00 77.94 249 VAL A O 1
ATOM 1866 N N . THR A 1 250 ? -17.232 -0.604 15.308 1.00 74.69 250 THR A N 1
ATOM 1867 C CA . THR A 1 250 ? -16.776 -0.266 16.656 1.00 74.69 250 THR A CA 1
ATOM 1868 C C . THR A 1 250 ? -17.819 0.525 17.432 1.00 74.69 250 THR A C 1
ATOM 1870 O O . THR A 1 250 ? -18.197 0.162 18.544 1.00 74.69 250 THR A O 1
ATOM 1873 N N . THR A 1 251 ? -18.312 1.611 16.841 1.00 80.75 251 THR A N 1
ATOM 1874 C CA . THR A 1 251 ? -19.261 2.498 17.514 1.00 80.75 251 THR A CA 1
ATOM 1875 C C . THR A 1 251 ? -20.648 1.887 17.560 1.00 80.75 251 THR A C 1
ATOM 1877 O O . THR A 1 251 ? -21.334 2.055 18.562 1.00 80.75 251 THR A O 1
ATOM 1880 N N . GLY A 1 252 ? -21.054 1.104 16.556 1.00 79.69 252 GLY A N 1
ATOM 1881 C CA . GLY A 1 252 ? -22.362 0.449 16.530 1.00 79.69 252 GLY A CA 1
ATOM 1882 C C . GLY A 1 252 ? -22.574 -0.496 17.715 1.00 79.69 252 GLY A C 1
ATOM 1883 O O . GLY A 1 252 ? -23.639 -0.474 18.329 1.00 79.69 252 GLY A O 1
ATOM 1884 N N . VAL A 1 253 ? -21.545 -1.256 18.107 1.00 80.19 253 VAL A N 1
ATOM 1885 C CA . VAL A 1 253 ? -21.618 -2.196 19.244 1.00 80.19 253 VAL A CA 1
ATOM 1886 C C . VAL A 1 253 ? -21.883 -1.475 20.568 1.00 80.19 253 VAL A C 1
ATOM 1888 O O . VAL A 1 253 ? -22.549 -2.024 21.442 1.00 80.19 253 VAL A O 1
ATOM 1891 N N . ILE A 1 254 ? -21.414 -0.234 20.706 1.00 76.44 254 ILE A N 1
ATOM 1892 C CA . ILE A 1 254 ? -21.565 0.565 21.927 1.00 76.44 254 ILE A CA 1
ATOM 1893 C C . ILE A 1 254 ? -22.833 1.434 21.872 1.00 76.44 254 ILE A C 1
ATOM 1895 O O . ILE A 1 254 ? -23.595 1.514 22.834 1.00 76.44 254 ILE A O 1
ATOM 1899 N N . THR A 1 255 ? -23.096 2.063 20.729 1.00 80.12 255 THR A N 1
ATOM 1900 C CA . THR A 1 255 ? -24.154 3.071 20.555 1.00 80.12 255 THR A CA 1
ATOM 1901 C C . THR A 1 255 ? -25.544 2.471 20.343 1.00 80.12 255 THR A C 1
ATOM 1903 O O . THR A 1 255 ? -26.516 3.016 20.864 1.00 80.12 255 THR A O 1
ATOM 1906 N N . ILE A 1 256 ? -25.673 1.325 19.662 1.00 84.75 256 ILE A N 1
ATOM 1907 C CA . ILE A 1 256 ? -26.980 0.682 19.431 1.00 84.75 256 ILE A CA 1
ATOM 1908 C C . ILE A 1 256 ? -27.633 0.245 20.756 1.00 84.75 256 ILE A C 1
ATOM 1910 O O . ILE A 1 256 ? -28.809 0.558 20.961 1.00 84.75 256 ILE A O 1
ATOM 1914 N N . PRO A 1 257 ? -26.928 -0.423 21.695 1.00 81.25 257 PRO A N 1
ATOM 1915 C CA . PRO A 1 257 ? -27.501 -0.731 23.004 1.00 81.25 257 PRO A CA 1
ATOM 1916 C C . PRO A 1 257 ? -27.878 0.519 23.805 1.00 81.25 257 PRO A C 1
ATOM 1918 O O . PRO A 1 257 ? -28.913 0.512 24.464 1.00 81.25 257 PRO A O 1
ATOM 1921 N N . LEU A 1 258 ? -27.075 1.589 23.734 1.00 79.19 258 LEU A N 1
ATOM 1922 C CA . LEU A 1 258 ? -27.372 2.869 24.389 1.00 79.19 258 LEU A CA 1
ATOM 1923 C C . LEU A 1 258 ? -28.683 3.483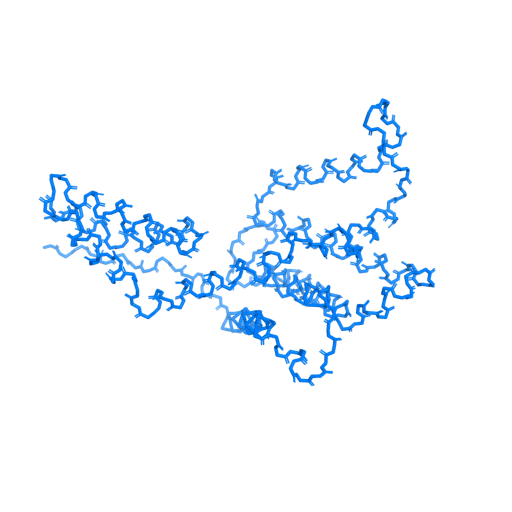 23.875 1.00 79.19 258 LEU A C 1
ATOM 1925 O O . LEU A 1 258 ? -29.503 3.914 24.678 1.00 79.19 258 LEU A O 1
ATOM 1929 N N . MET A 1 259 ? -28.913 3.471 22.560 1.00 82.44 259 MET A N 1
ATOM 1930 C CA . MET A 1 259 ? -30.148 3.986 21.948 1.00 82.44 259 MET A CA 1
ATOM 1931 C C . MET A 1 259 ? -31.370 3.098 22.199 1.00 82.44 259 MET A C 1
ATOM 1933 O O . MET A 1 259 ? -32.490 3.584 22.159 1.00 82.44 259 MET A O 1
ATOM 1937 N N . ARG A 1 260 ? -31.183 1.797 22.453 1.00 80.00 260 ARG A N 1
ATOM 1938 C CA . ARG A 1 260 ? -32.284 0.901 22.847 1.00 80.00 260 ARG A CA 1
ATOM 1939 C C . ARG A 1 260 ? -32.708 1.069 24.308 1.00 80.00 260 ARG A C 1
ATOM 1941 O O . ARG A 1 260 ? -33.771 0.580 24.675 1.00 80.00 260 ARG A O 1
ATOM 1948 N N . ARG A 1 261 ? -31.860 1.670 25.148 1.00 71.94 261 ARG A N 1
ATOM 1949 C CA . ARG A 1 261 ? -32.069 1.792 26.600 1.00 71.94 261 ARG A CA 1
ATOM 1950 C C . ARG A 1 261 ? -32.575 3.165 27.048 1.00 71.94 261 ARG A C 1
ATOM 1952 O O . ARG A 1 261 ? -33.051 3.253 28.175 1.00 71.94 261 ARG A O 1
ATOM 1959 N N . GLY A 1 262 ? -32.429 4.206 26.228 1.00 61.91 262 GLY A N 1
ATOM 1960 C CA . GLY A 1 262 ? -32.877 5.574 26.523 1.00 61.91 262 GLY A CA 1
ATOM 1961 C C . GLY A 1 262 ? -33.885 6.060 25.505 1.00 61.91 262 GLY A C 1
ATOM 1962 O O . GLY A 1 262 ? -34.773 6.835 25.911 1.00 61.91 262 GLY A O 1
#

pLDDT: mean 85.01, std 12.39, range [32.31, 96.44]

Sequence (262 aa):
MSERAGEPTGEASGPRWSRALVAGLATLMCLACFLWNVEAPTRLGVAILKQQYMALQLGLALTIAYLKFGFRGQKKAAPGWIDGLAAAVVFAVLMYAAWDFSWLLKEQSYRPWQITMIGTVVVIAVLEGIRRRAGWMLLAIVAAFLVYALFADKVPDQLIGKALTPVRLVQYVGFDPSAVFSTPLAVATVIVLLFVFFGQLLFAAGGGAFLTDLAMAATGRSRGGSAKIALVGSALFGSISGSAVSNVVTTGVITIPLMRRG

Radius of gyration: 22.86 Å; chains: 1; bounding box: 61×44×61 Å

Foldseek 3Di:
DDDDDPDPPDPQQADPVLVVVLVVLLVVLLVLLVCVLVVVCVVVVHDADLLLSLLSNLLSVLLSLLQQFPQQLDGDSGHDPVSNVLNVVSNVLSNVCSVCVVVCVVCCVPCLPSLLVQLVSQVVSVLSSCCSHVNDVVSVVVVVVLVCQCCLCVDDDPSRDDHDDPSRSSSCQRRNCVHSVDDVSSCVRNPVSNLQVVLVVCVVVVVLVVLLVVLCVVQVPDVVSLVSSLVSSLVVSCVRNVDPVCSCVSSVVVSVVSVVVD

Secondary structure (DSSP, 8-state):
---------------HHHHHHHHHHHHHHHHHHHHHHTTHHHHTT----HHHHHHHHHHHHHHHHHHHB-TTS-B-SS--HHHHHHHHHHHHHHHHHHHHHHHHHHGGGT-HHHHHHHHHHHHHHHHHHHHHHT-HHHHHHHHHHHHHHHHGGGS-GGG------HHHHHHHHHH-TTTTTSHHHHIIIIIIHHHHHHHHHHHHTTHHHHHHHHHHHHHTTSTTHHHHHHHHHHHHHHHHH--HHHHHHHHHHHHHHHHHH-